Protein AF-A0A975L996-F1 (afdb_monomer_lite)

Structure (mmCIF, N/CA/C/O backbone):
data_AF-A0A975L996-F1
#
_entry.id   AF-A0A975L996-F1
#
loop_
_atom_site.group_PDB
_atom_site.id
_atom_site.type_symbol
_atom_site.label_atom_id
_atom_site.label_alt_id
_atom_site.label_comp_id
_atom_site.label_asym_id
_atom_site.label_entity_id
_atom_site.label_seq_id
_atom_site.pdbx_PDB_ins_code
_atom_site.Cartn_x
_atom_site.Cartn_y
_atom_site.Cartn_z
_atom_site.occupancy
_atom_site.B_iso_or_equiv
_atom_site.auth_seq_id
_atom_site.auth_comp_id
_atom_site.auth_asym_id
_atom_site.auth_atom_id
_atom_site.pdbx_PDB_model_num
ATOM 1 N N . MET A 1 1 ? 19.459 3.160 1.259 1.00 50.72 1 MET A N 1
ATOM 2 C CA . MET A 1 1 ? 18.442 2.575 2.166 1.00 50.72 1 MET A CA 1
ATOM 3 C C . MET A 1 1 ? 18.232 3.399 3.441 1.00 50.72 1 MET A C 1
ATOM 5 O O . MET A 1 1 ? 17.092 3.591 3.829 1.00 50.72 1 MET A O 1
ATOM 9 N N . VAL A 1 2 ? 19.279 3.959 4.063 1.00 50.69 2 VAL A N 1
ATOM 10 C CA . VAL A 1 2 ? 19.154 4.820 5.265 1.00 50.69 2 VAL A CA 1
ATOM 11 C C . VAL A 1 2 ? 18.346 6.129 5.061 1.00 50.69 2 VAL A C 1
ATOM 13 O O . VAL A 1 2 ? 17.585 6.484 5.960 1.00 50.69 2 VAL A O 1
ATOM 16 N N . PRO A 1 3 ? 18.395 6.826 3.902 1.00 56.38 3 PRO A N 1
ATOM 17 C CA . PRO A 1 3 ? 17.676 8.098 3.741 1.00 56.38 3 PRO A CA 1
ATOM 18 C C . PRO A 1 3 ? 16.146 7.960 3.728 1.00 56.38 3 PRO A C 1
ATOM 20 O O . PRO A 1 3 ? 15.444 8.786 4.301 1.00 56.38 3 PRO A O 1
ATOM 23 N N . SER A 1 4 ? 15.607 6.902 3.113 1.00 54.09 4 SER A N 1
ATOM 24 C CA . SER A 1 4 ? 14.158 6.705 2.959 1.00 54.09 4 SER A CA 1
ATOM 25 C C . SER A 1 4 ? 13.470 6.336 4.274 1.00 54.09 4 SER A C 1
ATOM 27 O O . SER A 1 4 ? 12.375 6.823 4.551 1.00 54.09 4 SER A O 1
ATOM 29 N N . ALA A 1 5 ? 14.131 5.546 5.123 1.00 56.41 5 ALA A N 1
ATOM 30 C CA . ALA A 1 5 ? 13.647 5.253 6.470 1.00 56.41 5 ALA A CA 1
ATOM 31 C C . ALA A 1 5 ? 13.596 6.519 7.344 1.00 56.41 5 ALA A C 1
ATOM 33 O O . ALA A 1 5 ? 12.621 6.736 8.062 1.00 56.41 5 ALA A O 1
ATOM 34 N N . LEU A 1 6 ? 14.602 7.394 7.235 1.00 55.81 6 LEU A N 1
ATOM 35 C CA . LEU A 1 6 ? 14.640 8.667 7.958 1.00 55.81 6 LEU A CA 1
ATOM 36 C C . LEU A 1 6 ? 13.569 9.646 7.471 1.00 55.81 6 LEU A C 1
ATOM 38 O O . LEU A 1 6 ? 12.951 10.305 8.299 1.00 55.81 6 LEU A O 1
ATOM 42 N N . ILE A 1 7 ? 13.285 9.690 6.167 1.00 57.75 7 ILE A N 1
ATOM 43 C CA . ILE A 1 7 ? 12.174 10.479 5.613 1.00 57.75 7 ILE A CA 1
ATOM 44 C C . ILE A 1 7 ? 10.829 9.937 6.113 1.00 57.75 7 ILE A C 1
ATOM 46 O O . ILE A 1 7 ? 9.970 10.723 6.499 1.00 57.75 7 ILE A O 1
ATOM 50 N N . GLY A 1 8 ? 10.658 8.612 6.185 1.00 54.34 8 GLY A N 1
ATOM 51 C CA . GLY A 1 8 ? 9.456 7.988 6.748 1.00 54.34 8 GLY A CA 1
ATOM 52 C C . GLY A 1 8 ? 9.250 8.315 8.231 1.00 54.34 8 GLY A C 1
ATOM 53 O O . GLY A 1 8 ? 8.145 8.663 8.644 1.00 54.34 8 GLY A O 1
ATOM 54 N N . VAL A 1 9 ? 10.321 8.283 9.030 1.00 57.84 9 VAL A N 1
ATOM 55 C CA . VAL A 1 9 ? 10.290 8.656 10.455 1.00 57.84 9 VAL A CA 1
ATOM 56 C C . VAL A 1 9 ? 10.096 10.165 10.642 1.00 57.84 9 VAL A C 1
ATOM 58 O O . VAL A 1 9 ? 9.372 10.583 11.545 1.00 57.84 9 VAL A O 1
ATOM 61 N N . TRP A 1 10 ? 10.696 10.994 9.788 1.00 61.16 10 TRP A N 1
ATOM 62 C CA . TRP A 1 10 ? 10.543 12.448 9.814 1.00 61.16 10 TRP A CA 1
ATOM 63 C C . TRP A 1 10 ? 9.123 12.875 9.428 1.00 61.16 10 TRP A C 1
ATOM 65 O O . TRP A 1 10 ? 8.521 13.654 10.164 1.00 61.16 10 TRP A O 1
ATOM 75 N N . ALA A 1 11 ? 8.552 12.294 8.367 1.00 53.06 11 ALA A N 1
ATOM 76 C CA . ALA A 1 11 ? 7.172 12.517 7.928 1.00 53.06 11 ALA A CA 1
ATOM 77 C C . ALA A 1 11 ? 6.144 12.037 8.969 1.00 53.06 11 ALA A C 1
ATOM 79 O O . ALA A 1 11 ? 5.141 12.709 9.208 1.00 53.06 11 ALA A O 1
ATOM 80 N N . ALA A 1 12 ? 6.421 10.921 9.655 1.00 54.47 12 ALA A N 1
ATOM 81 C CA . ALA A 1 12 ? 5.614 10.464 10.787 1.00 54.47 12 ALA A CA 1
ATOM 82 C C . ALA A 1 12 ? 5.696 11.417 11.996 1.00 54.47 12 ALA A C 1
ATOM 84 O O . ALA A 1 12 ? 4.731 11.550 12.746 1.00 54.47 12 ALA A O 1
ATOM 85 N N . ARG A 1 13 ? 6.829 12.110 12.183 1.00 53.25 13 ARG A N 1
ATOM 86 C CA . ARG A 1 13 ? 7.031 13.079 13.271 1.00 53.25 13 ARG A CA 1
ATOM 87 C C . ARG A 1 13 ? 6.487 14.475 12.981 1.00 53.25 13 ARG A C 1
ATOM 89 O O . ARG A 1 13 ? 6.283 15.225 13.932 1.00 53.25 13 ARG A O 1
ATOM 96 N N . THR A 1 14 ? 6.239 14.851 11.725 1.00 53.03 14 THR A N 1
ATOM 97 C CA . THR A 1 14 ? 5.918 16.253 11.392 1.00 53.03 14 THR A CA 1
ATOM 98 C C . THR A 1 14 ? 4.492 16.680 11.750 1.00 53.03 14 THR A C 1
ATOM 100 O O . THR A 1 14 ? 4.158 17.840 11.540 1.00 53.03 14 THR A O 1
ATOM 103 N N . ARG A 1 15 ? 3.629 15.794 12.279 1.00 55.16 15 ARG A N 1
ATOM 104 C CA . ARG A 1 15 ? 2.235 16.126 12.663 1.00 55.16 15 ARG A CA 1
ATOM 105 C C . ARG A 1 15 ? 1.426 16.833 11.555 1.00 55.16 15 ARG A C 1
ATOM 107 O O . ARG A 1 15 ? 0.375 17.403 11.821 1.00 55.16 15 ARG A O 1
ATOM 114 N N . VAL A 1 16 ? 1.858 16.747 10.292 1.00 51.72 16 VAL A N 1
ATOM 115 C CA . VAL A 1 16 ? 1.141 17.311 9.130 1.00 51.72 16 VAL A CA 1
ATOM 116 C C . VAL A 1 16 ? -0.221 16.618 8.946 1.00 51.72 16 VAL A C 1
ATOM 118 O O . VAL A 1 16 ? -1.158 17.217 8.429 1.00 51.72 16 VAL A O 1
ATOM 121 N N . LEU A 1 17 ? -0.364 15.395 9.471 1.00 50.31 17 LEU A N 1
ATOM 122 C CA . LEU A 1 17 ? -1.618 14.639 9.577 1.00 50.31 17 LEU A CA 1
ATOM 123 C C . LEU A 1 17 ? -2.542 15.076 10.732 1.00 50.31 17 LEU A C 1
ATOM 125 O O . LEU A 1 17 ? -3.701 14.680 10.738 1.00 50.31 17 LEU A O 1
ATOM 129 N N . GLU A 1 18 ? -2.069 15.861 11.705 1.00 52.69 18 GLU A N 1
ATOM 130 C CA . GLU A 1 18 ? -2.869 16.262 12.878 1.00 52.69 18 GLU A CA 1
ATOM 131 C C . GLU A 1 18 ? -3.635 17.579 12.665 1.00 52.69 18 GLU A C 1
ATOM 133 O O . GLU A 1 18 ? -4.491 17.921 13.478 1.00 52.69 18 GLU A O 1
ATOM 138 N N . ARG A 1 19 ? -3.361 18.312 11.572 1.00 51.72 19 ARG A N 1
ATOM 139 C CA . ARG A 1 19 ? -4.106 19.520 11.159 1.00 51.72 19 ARG A CA 1
ATOM 140 C C . ARG A 1 19 ? -4.263 19.585 9.631 1.00 51.72 19 ARG A C 1
ATOM 142 O O . ARG A 1 19 ? -3.561 20.369 8.979 1.00 51.72 19 ARG A O 1
ATOM 149 N N . PRO A 1 20 ? -5.155 18.769 9.041 1.00 53.94 20 PRO A N 1
ATOM 150 C CA . PRO A 1 20 ? -5.401 18.776 7.597 1.00 53.94 20 PRO A CA 1
ATOM 151 C C . PRO A 1 20 ? -5.952 20.118 7.088 1.00 53.94 20 PRO A C 1
ATOM 153 O O . PRO A 1 20 ? -5.711 20.481 5.936 1.00 53.94 20 PRO A O 1
ATOM 156 N N . ASP A 1 21 ? -6.599 20.891 7.960 1.00 55.56 21 ASP A N 1
ATOM 157 C CA . ASP A 1 21 ? -7.272 22.150 7.616 1.00 55.56 21 ASP A CA 1
ATOM 158 C C . ASP A 1 21 ? -6.293 23.263 7.200 1.00 55.56 21 ASP A C 1
ATOM 160 O O . ASP A 1 21 ? -6.653 24.154 6.436 1.00 55.56 21 ASP A O 1
ATOM 164 N N . LEU A 1 22 ? -5.030 23.193 7.648 1.00 59.00 22 LEU A N 1
ATOM 165 C CA . LEU A 1 22 ? -3.996 24.197 7.352 1.00 59.00 22 LEU A CA 1
ATOM 166 C C . LEU A 1 22 ? -3.046 23.792 6.208 1.00 59.00 22 LEU A C 1
ATOM 168 O O . LEU A 1 22 ? -2.370 24.653 5.651 1.00 59.00 22 LEU A O 1
ATOM 172 N N . HIS A 1 23 ? -2.994 22.507 5.824 1.00 69.69 23 HIS A N 1
ATOM 173 C CA . HIS A 1 23 ? -2.019 21.988 4.843 1.00 69.69 23 HIS A CA 1
ATOM 174 C C . HIS A 1 23 ? -2.644 21.285 3.627 1.00 69.69 23 HIS A C 1
ATOM 176 O O . HIS A 1 23 ? -1.910 20.803 2.760 1.00 69.69 23 HIS A O 1
ATOM 182 N N . GLY A 1 24 ? -3.976 21.247 3.513 1.00 77.12 24 GLY A N 1
ATOM 183 C CA . GLY A 1 24 ? -4.690 20.636 2.383 1.00 77.12 24 GLY A CA 1
ATOM 184 C C . GLY A 1 24 ? -4.155 21.026 0.990 1.00 77.12 24 GLY A C 1
ATOM 185 O O . GLY A 1 24 ? -3.886 20.128 0.188 1.00 77.12 24 GLY A O 1
ATOM 186 N N . PRO A 1 25 ? -3.906 22.320 0.695 1.00 83.50 25 PRO A N 1
ATOM 187 C CA . PRO A 1 25 ? -3.366 22.741 -0.600 1.00 83.50 25 PRO A CA 1
ATOM 188 C C . PRO A 1 25 ? -1.960 22.197 -0.891 1.00 83.50 25 PRO A C 1
ATOM 190 O O . PRO A 1 25 ? -1.657 21.864 -2.036 1.00 83.50 25 PRO A O 1
ATOM 193 N N . LEU A 1 26 ? -1.102 22.083 0.130 1.00 84.44 26 LEU A N 1
ATOM 194 C CA . LEU A 1 26 ? 0.242 21.523 -0.019 1.00 84.44 26 LEU A CA 1
ATOM 195 C C . LEU A 1 26 ? 0.166 20.024 -0.317 1.00 84.44 26 LEU A C 1
ATOM 197 O O . LEU A 1 26 ? 0.777 19.577 -1.280 1.00 84.44 26 LEU A O 1
ATOM 201 N N . LEU A 1 27 ? -0.638 19.274 0.446 1.00 85.25 27 LEU A N 1
ATOM 202 C CA . LEU A 1 27 ? -0.845 17.840 0.221 1.00 85.25 27 LEU A CA 1
ATOM 203 C C . LEU A 1 27 ? -1.391 17.574 -1.185 1.00 85.25 27 LEU A C 1
ATOM 205 O O . LEU A 1 27 ? -0.892 16.699 -1.890 1.00 85.25 27 LEU A O 1
ATOM 209 N N . HIS A 1 28 ? -2.369 18.369 -1.626 1.00 91.12 28 HIS A N 1
ATOM 210 C CA . HIS A 1 28 ? -2.923 18.257 -2.971 1.00 91.12 28 HIS A CA 1
ATOM 211 C C . HIS A 1 28 ? -1.865 18.538 -4.048 1.00 91.12 28 HIS A C 1
ATOM 213 O O . HIS A 1 28 ? -1.760 17.785 -5.013 1.00 91.12 28 HIS A O 1
ATOM 219 N N . ARG A 1 29 ? -1.026 19.570 -3.876 1.00 91.56 29 ARG A N 1
ATOM 220 C CA . ARG A 1 29 ? 0.105 19.840 -4.784 1.00 91.56 29 ARG A CA 1
ATOM 221 C C . ARG A 1 29 ? 1.107 18.686 -4.808 1.00 91.56 29 ARG A C 1
ATOM 223 O O . ARG A 1 29 ? 1.538 18.299 -5.889 1.00 91.56 29 ARG A O 1
ATOM 230 N N . THR A 1 30 ? 1.448 18.110 -3.655 1.00 89.75 30 THR A N 1
ATOM 231 C CA . THR A 1 30 ? 2.349 16.950 -3.578 1.00 89.75 30 THR A CA 1
ATOM 232 C C . THR A 1 30 ? 1.788 15.758 -4.349 1.00 89.75 30 THR A C 1
ATOM 234 O O . THR A 1 30 ? 2.535 15.114 -5.076 1.00 89.75 30 THR A O 1
ATOM 237 N N . VAL A 1 31 ? 0.481 15.496 -4.255 1.00 92.06 31 VAL A N 1
ATOM 238 C CA . VAL A 1 31 ? -0.193 14.441 -5.030 1.00 92.06 31 VAL A CA 1
ATOM 239 C C . VAL A 1 31 ? -0.149 14.737 -6.529 1.00 92.06 31 VAL A C 1
ATOM 241 O O . VAL A 1 31 ? 0.321 13.907 -7.306 1.00 92.06 31 VAL A O 1
ATOM 244 N N . VAL A 1 32 ? -0.606 15.928 -6.931 1.00 96.12 32 VAL A N 1
ATOM 245 C CA . VAL A 1 32 ? -0.742 16.314 -8.344 1.00 96.12 32 VAL A CA 1
ATOM 246 C C . VAL A 1 32 ? 0.606 16.409 -9.053 1.00 96.12 32 VAL A C 1
ATOM 248 O O . VAL A 1 32 ? 0.666 16.141 -10.243 1.00 96.12 32 VAL A O 1
ATOM 251 N N . ILE A 1 33 ? 1.687 16.761 -8.354 1.00 94.69 33 ILE A N 1
ATOM 252 C CA . ILE A 1 33 ? 3.028 16.855 -8.950 1.00 94.69 33 ILE A CA 1
ATOM 253 C C . ILE A 1 33 ? 3.788 15.534 -8.802 1.00 94.69 33 ILE A C 1
ATOM 255 O O . ILE A 1 33 ? 4.398 15.054 -9.756 1.00 94.69 33 ILE A O 1
ATOM 259 N N . GLY A 1 34 ? 3.763 14.926 -7.615 1.00 93.00 34 GLY A N 1
ATOM 260 C CA . GLY A 1 34 ? 4.618 13.784 -7.306 1.00 93.00 34 GLY A CA 1
ATOM 261 C C . GLY A 1 34 ? 4.237 12.509 -8.059 1.00 93.00 34 GLY A C 1
ATOM 262 O O . GLY A 1 34 ? 5.139 11.789 -8.483 1.00 93.00 34 GLY A O 1
ATOM 263 N N . PHE A 1 35 ? 2.945 12.252 -8.309 1.00 95.75 35 PHE A N 1
ATOM 264 C CA . PHE A 1 35 ? 2.541 11.102 -9.128 1.00 95.75 35 PHE A CA 1
ATOM 265 C C . PHE A 1 35 ? 2.993 11.230 -10.591 1.00 95.75 35 PHE A C 1
ATOM 267 O O . PHE A 1 35 ? 3.659 10.307 -11.059 1.00 95.75 35 PHE A O 1
ATOM 274 N N . PRO A 1 36 ? 2.730 12.339 -11.316 1.00 96.38 36 PRO A N 1
ATOM 275 C CA . PRO A 1 36 ? 3.258 12.512 -12.668 1.00 96.38 36 PRO A CA 1
ATOM 276 C C . PRO A 1 36 ? 4.780 12.427 -12.740 1.00 96.38 36 PRO A C 1
ATOM 278 O O . PRO A 1 36 ? 5.301 11.748 -13.617 1.00 96.38 36 PRO A O 1
ATOM 281 N N . VAL A 1 37 ? 5.501 13.047 -11.799 1.00 95.12 37 VAL A N 1
ATOM 282 C CA . VAL A 1 37 ? 6.970 12.970 -11.754 1.00 95.12 37 VAL A CA 1
ATOM 283 C C . VAL A 1 37 ? 7.443 11.522 -11.601 1.00 95.12 37 VAL A C 1
ATOM 285 O O . VAL A 1 37 ? 8.339 11.100 -12.329 1.00 95.12 37 VAL A O 1
ATOM 288 N N . ALA A 1 38 ? 6.825 10.745 -10.707 1.00 94.06 38 ALA A N 1
ATOM 289 C CA . ALA A 1 38 ? 7.142 9.329 -10.529 1.00 94.06 38 ALA A CA 1
ATOM 290 C C . ALA A 1 38 ? 6.829 8.495 -11.780 1.00 94.06 38 ALA A C 1
ATOM 292 O O . ALA A 1 38 ? 7.644 7.674 -12.194 1.00 94.06 38 ALA A O 1
ATOM 293 N N . VAL A 1 39 ? 5.674 8.727 -12.412 1.00 94.31 39 VAL A N 1
ATOM 294 C CA . VAL A 1 39 ? 5.263 8.012 -13.631 1.00 94.31 39 VAL A CA 1
ATOM 295 C C . VAL A 1 39 ? 6.211 8.310 -14.791 1.00 94.31 39 VAL A C 1
ATOM 297 O O . VAL A 1 39 ? 6.632 7.382 -15.482 1.00 94.31 39 VAL A O 1
ATOM 300 N N . LEU A 1 40 ? 6.575 9.580 -14.987 1.00 93.75 40 LEU A N 1
ATOM 301 C CA . LEU A 1 40 ? 7.497 10.009 -16.039 1.00 93.75 40 LEU A CA 1
ATOM 302 C C . LEU A 1 40 ? 8.914 9.481 -15.795 1.00 93.75 40 LEU A C 1
ATOM 304 O O . LEU A 1 40 ? 9.537 8.948 -16.710 1.00 93.75 40 LEU A O 1
ATOM 308 N N . GLY A 1 41 ? 9.409 9.559 -14.559 1.00 91.44 41 GLY A N 1
ATOM 309 C CA . GLY A 1 41 ? 10.734 9.047 -14.210 1.00 91.44 41 GLY A CA 1
ATOM 310 C C . GLY A 1 41 ? 10.853 7.522 -14.256 1.00 91.44 41 GLY A C 1
ATOM 311 O O . GLY A 1 41 ? 11.957 7.007 -14.417 1.00 91.44 41 GLY A O 1
ATOM 312 N N . ALA A 1 42 ? 9.733 6.797 -14.179 1.00 91.00 42 ALA A N 1
ATOM 313 C CA . ALA A 1 42 ? 9.691 5.349 -14.358 1.00 91.00 42 ALA A CA 1
ATOM 314 C C . ALA A 1 42 ? 9.655 4.892 -15.822 1.00 91.00 42 ALA A C 1
ATOM 316 O O . ALA A 1 42 ? 9.946 3.722 -16.078 1.00 91.00 42 ALA A O 1
ATOM 317 N N . GLN A 1 43 ? 9.353 5.777 -16.783 1.00 93.19 43 GLN A N 1
ATOM 318 C CA . GLN A 1 43 ? 9.215 5.393 -18.196 1.00 93.19 43 GLN A CA 1
ATOM 319 C C . GLN A 1 43 ? 10.448 4.673 -18.761 1.00 93.19 43 GLN A C 1
ATOM 321 O O . GLN A 1 43 ? 10.267 3.614 -19.358 1.00 93.19 43 GLN A O 1
ATOM 326 N N . PRO A 1 44 ? 11.696 5.140 -18.550 1.00 91.06 44 PRO A N 1
ATOM 327 C CA . PRO A 1 44 ? 12.862 4.467 -19.123 1.00 91.06 44 PRO A CA 1
ATOM 328 C C . PRO A 1 44 ? 13.029 3.025 -18.628 1.00 91.06 44 PRO A C 1
ATOM 330 O O . PRO A 1 44 ? 13.423 2.146 -19.389 1.00 91.06 44 PRO A O 1
ATOM 333 N N . VAL A 1 45 ? 12.727 2.762 -17.354 1.00 89.25 45 VAL A N 1
ATOM 334 C CA . VAL A 1 45 ? 12.801 1.413 -16.768 1.00 89.25 45 VAL A CA 1
ATOM 335 C C . VAL A 1 45 ? 11.619 0.558 -17.224 1.00 89.25 45 VAL A C 1
ATOM 337 O O . VAL A 1 45 ? 11.804 -0.610 -17.556 1.00 89.25 45 VAL A O 1
ATOM 340 N N . ALA A 1 46 ? 10.420 1.138 -17.312 1.00 87.94 46 ALA A N 1
ATOM 341 C CA . ALA A 1 46 ? 9.239 0.447 -17.816 1.00 87.94 46 ALA A CA 1
ATOM 342 C C . ALA A 1 46 ? 9.423 -0.005 -19.274 1.00 87.94 46 ALA A C 1
ATOM 344 O O . ALA A 1 46 ? 9.135 -1.156 -19.588 1.00 87.94 46 ALA A O 1
ATOM 345 N N . LEU A 1 47 ? 9.966 0.862 -20.138 1.00 90.50 47 LEU A N 1
ATOM 346 C CA . LEU A 1 47 ? 10.251 0.549 -21.542 1.00 90.50 47 LEU A CA 1
ATOM 347 C C . LEU A 1 47 ? 11.311 -0.551 -21.699 1.00 90.50 47 LEU A C 1
ATOM 349 O O . LEU A 1 47 ? 11.170 -1.397 -22.581 1.00 90.50 47 LEU A O 1
ATOM 353 N N . GLN A 1 48 ? 12.325 -0.585 -20.826 1.00 88.69 48 GLN A N 1
ATOM 354 C CA . GLN A 1 48 ? 13.292 -1.693 -20.769 1.00 88.69 48 GLN A CA 1
ATOM 355 C C . GLN A 1 48 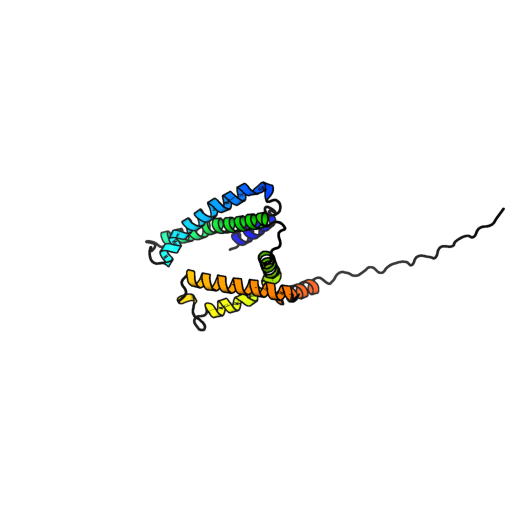? 12.623 -3.009 -20.378 1.00 88.69 48 GLN A C 1
ATOM 357 O O . GLN A 1 48 ? 12.882 -4.035 -21.000 1.00 88.69 48 GLN A O 1
ATOM 362 N N . ALA A 1 49 ? 11.736 -2.985 -19.381 1.00 84.12 49 ALA A N 1
ATOM 363 C CA . ALA A 1 49 ? 11.072 -4.186 -18.880 1.00 84.12 49 ALA A CA 1
ATOM 364 C C . ALA A 1 49 ? 10.161 -4.858 -19.922 1.00 84.12 49 ALA A C 1
ATOM 366 O O . ALA A 1 49 ? 10.000 -6.074 -19.890 1.00 84.12 49 ALA A O 1
ATOM 367 N N . VAL A 1 50 ? 9.584 -4.085 -20.850 1.00 87.50 50 VAL A N 1
ATOM 368 C CA . VAL A 1 50 ? 8.776 -4.613 -21.967 1.00 87.50 50 VAL A CA 1
ATOM 369 C C . VAL A 1 50 ? 9.579 -4.821 -23.258 1.00 87.50 50 VAL A C 1
ATOM 371 O O . VAL A 1 50 ? 9.003 -5.172 -24.283 1.00 87.50 50 VAL A O 1
ATOM 374 N N . GLY A 1 51 ? 10.897 -4.595 -23.231 1.00 86.88 51 GLY A N 1
ATOM 375 C CA . GLY A 1 51 ? 11.783 -4.790 -24.383 1.00 86.88 51 GLY A CA 1
ATOM 376 C C . GLY A 1 51 ? 11.635 -3.755 -25.506 1.00 86.88 51 GLY A C 1
ATOM 377 O O . GLY A 1 51 ? 12.181 -3.957 -26.585 1.00 86.88 51 GLY A O 1
ATOM 378 N N . LEU A 1 52 ? 10.920 -2.647 -25.275 1.00 91.19 52 LEU A N 1
ATOM 379 C CA . LEU A 1 52 ? 10.701 -1.593 -26.279 1.00 91.19 52 LEU A CA 1
ATOM 380 C C . LEU A 1 52 ? 11.882 -0.626 -26.408 1.00 91.19 52 LEU A C 1
ATOM 382 O O . LEU A 1 52 ? 11.987 0.094 -27.398 1.00 91.19 52 LEU A O 1
ATOM 386 N N . TRP A 1 53 ? 12.759 -0.579 -25.407 1.00 92.19 53 TRP A N 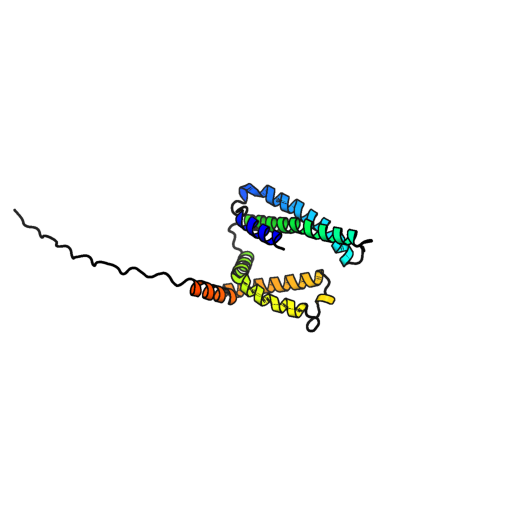1
ATOM 387 C CA . TRP A 1 53 ? 13.960 0.244 -25.443 1.00 92.19 53 TRP A CA 1
ATOM 388 C C . TRP A 1 53 ? 15.100 -0.432 -24.689 1.00 92.19 53 TRP A C 1
ATOM 390 O O . TRP A 1 53 ? 14.908 -0.940 -23.587 1.00 92.19 53 TRP A O 1
ATOM 400 N N . THR A 1 54 ? 16.301 -0.395 -25.260 1.00 88.88 54 THR A N 1
ATOM 401 C CA . THR A 1 54 ? 17.524 -0.900 -24.630 1.00 88.88 54 THR A CA 1
ATOM 402 C C . THR A 1 54 ? 18.559 0.220 -24.544 1.00 88.88 54 THR A C 1
ATOM 404 O O . THR A 1 54 ? 18.781 0.912 -25.543 1.00 88.88 54 THR A O 1
ATOM 407 N N . PRO A 1 55 ? 19.217 0.415 -23.389 1.00 88.56 55 PRO A N 1
ATOM 408 C CA . PRO A 1 55 ? 20.213 1.464 -23.236 1.00 88.56 55 PRO A CA 1
ATOM 409 C C . PRO A 1 55 ? 21.414 1.206 -24.154 1.00 88.56 55 PRO A C 1
ATOM 411 O O . PRO A 1 55 ? 21.972 0.114 -24.177 1.00 88.56 55 PRO A O 1
ATOM 414 N N . SER A 1 56 ? 21.833 2.234 -24.892 1.00 88.69 56 SER A N 1
ATOM 415 C CA . SER A 1 56 ? 22.972 2.161 -25.819 1.00 88.69 56 SER A CA 1
ATOM 416 C C . SER A 1 56 ? 24.323 2.034 -25.112 1.00 88.69 56 SER A C 1
ATOM 418 O O . SER A 1 56 ? 25.289 1.555 -25.697 1.00 88.69 56 SER A O 1
ATOM 420 N N . THR A 1 57 ? 24.402 2.475 -23.854 1.00 92.81 57 THR A N 1
ATOM 421 C CA . THR A 1 57 ? 25.597 2.384 -23.010 1.00 92.81 57 THR A CA 1
ATOM 422 C C . THR A 1 57 ? 25.211 2.102 -21.561 1.00 92.81 57 THR A C 1
ATOM 424 O O . THR A 1 57 ? 24.106 2.433 -21.118 1.00 92.81 57 THR A O 1
ATOM 427 N N . THR A 1 58 ? 26.157 1.578 -20.780 1.00 89.81 58 THR A N 1
ATOM 428 C CA . THR A 1 58 ? 25.992 1.380 -19.331 1.00 89.81 58 THR A CA 1
ATOM 429 C C . THR A 1 58 ? 25.629 2.680 -18.605 1.00 89.81 58 THR A C 1
ATOM 431 O O . THR A 1 58 ? 24.811 2.661 -17.689 1.00 89.81 58 THR A O 1
ATOM 434 N N . GLY A 1 59 ? 26.177 3.824 -19.035 1.00 91.38 59 GLY A N 1
ATOM 435 C CA . GLY A 1 59 ? 25.880 5.132 -18.438 1.00 91.38 59 GLY A CA 1
ATOM 436 C C . GLY A 1 59 ? 24.422 5.559 -18.625 1.00 91.38 59 GLY A C 1
ATOM 437 O O . GLY A 1 59 ? 23.790 6.037 -17.686 1.00 91.38 59 GLY A O 1
ATOM 438 N N . VAL A 1 60 ? 23.854 5.314 -19.808 1.00 89.69 60 VAL A N 1
ATOM 439 C CA . VAL A 1 60 ? 22.441 5.598 -20.107 1.00 89.69 60 VAL A CA 1
ATOM 440 C C . VAL A 1 60 ? 21.510 4.700 -19.282 1.00 89.69 60 VAL A C 1
ATOM 442 O O . VAL A 1 60 ? 20.512 5.178 -18.742 1.00 89.69 60 VAL A O 1
ATOM 445 N N . GLY A 1 61 ? 21.868 3.423 -19.107 1.00 90.06 61 GLY A N 1
ATOM 446 C CA . GLY A 1 61 ? 21.147 2.512 -18.211 1.00 90.06 61 GLY A CA 1
ATOM 447 C C . GLY A 1 61 ? 21.207 2.951 -16.743 1.00 90.06 61 GLY A C 1
ATOM 448 O O . GLY A 1 61 ? 20.187 2.971 -16.055 1.00 90.06 61 GLY A O 1
ATOM 449 N N . ALA A 1 62 ? 22.381 3.379 -16.269 1.00 91.31 62 ALA A N 1
ATOM 450 C CA . ALA A 1 62 ? 22.553 3.886 -14.909 1.00 91.31 62 ALA A CA 1
ATOM 451 C C . ALA A 1 62 ? 21.726 5.157 -14.659 1.00 91.31 62 ALA A C 1
ATOM 453 O O . ALA A 1 62 ? 21.062 5.260 -13.628 1.00 91.31 62 ALA A O 1
ATOM 454 N N . LEU A 1 63 ? 21.704 6.095 -15.613 1.00 91.38 63 LEU A N 1
ATOM 455 C CA . LEU A 1 63 ? 20.867 7.294 -15.531 1.00 91.38 63 LEU A CA 1
ATOM 456 C C . LEU A 1 63 ? 19.380 6.941 -15.456 1.00 91.38 63 LEU A C 1
ATOM 458 O O . LEU A 1 63 ? 18.686 7.475 -14.597 1.00 91.38 63 LEU A O 1
ATOM 462 N N . ALA A 1 64 ? 18.905 5.996 -16.272 1.00 91.06 64 ALA A N 1
ATOM 463 C CA . ALA A 1 64 ? 17.523 5.518 -16.209 1.00 91.06 64 ALA A CA 1
ATOM 464 C C . ALA A 1 64 ? 17.155 4.975 -14.813 1.00 91.06 64 ALA A C 1
ATOM 466 O O . ALA A 1 64 ? 16.108 5.324 -14.266 1.00 91.06 64 ALA A O 1
ATOM 467 N N . LEU A 1 65 ? 18.034 4.170 -14.206 1.00 90.00 65 LEU A N 1
ATOM 468 C CA . LEU A 1 65 ? 17.851 3.641 -12.849 1.00 90.00 65 LEU A CA 1
ATOM 469 C C . LEU A 1 65 ? 17.871 4.736 -11.775 1.00 90.00 65 LEU A C 1
ATOM 471 O O . LEU A 1 65 ? 17.035 4.723 -10.871 1.00 90.00 65 LEU A O 1
ATOM 475 N N . VAL A 1 66 ? 18.798 5.691 -11.867 1.00 91.31 66 VAL A N 1
ATOM 476 C CA . VAL A 1 66 ? 18.888 6.814 -10.922 1.00 91.31 66 VAL A CA 1
ATOM 477 C C . VAL A 1 66 ? 17.657 7.710 -11.029 1.00 91.31 66 VAL A C 1
ATOM 479 O O . VAL A 1 66 ? 17.084 8.070 -10.002 1.00 91.31 66 VAL A O 1
ATOM 482 N N . SER A 1 67 ? 17.200 8.025 -12.243 1.00 91.19 67 SER A N 1
ATOM 483 C CA . SER A 1 67 ? 15.967 8.782 -12.474 1.00 91.19 67 SER A CA 1
ATOM 484 C C . SER A 1 67 ? 14.752 8.066 -11.888 1.00 91.19 67 SER A C 1
ATOM 486 O O . SER A 1 67 ? 13.963 8.697 -11.181 1.00 91.19 67 SER A O 1
ATOM 488 N N . PHE A 1 68 ? 14.626 6.753 -12.096 1.00 91.38 68 PHE A N 1
ATOM 489 C CA . PHE A 1 68 ? 13.558 5.955 -11.494 1.00 91.38 68 PHE A CA 1
ATOM 490 C C . PHE A 1 68 ? 13.606 5.988 -9.961 1.00 91.38 68 PHE A C 1
ATOM 492 O O . PHE A 1 68 ? 12.600 6.271 -9.313 1.00 91.38 68 PHE A O 1
ATOM 499 N N . ALA A 1 69 ? 14.781 5.776 -9.363 1.00 89.56 69 ALA A N 1
ATOM 500 C CA . ALA A 1 69 ? 14.939 5.794 -7.911 1.00 89.56 69 ALA A CA 1
ATOM 501 C C . ALA A 1 69 ? 14.645 7.179 -7.306 1.00 89.56 69 ALA A C 1
ATOM 503 O O . ALA A 1 69 ? 13.956 7.279 -6.290 1.00 89.56 69 ALA A O 1
ATOM 504 N N . ALA A 1 70 ? 15.135 8.251 -7.936 1.00 89.31 70 ALA A N 1
ATOM 505 C CA . ALA A 1 70 ? 14.946 9.622 -7.471 1.00 89.31 70 ALA A CA 1
ATOM 506 C C . ALA A 1 70 ? 13.477 10.058 -7.560 1.00 89.31 70 ALA A C 1
ATOM 508 O O . ALA A 1 70 ? 12.913 10.568 -6.592 1.00 89.31 70 ALA A O 1
ATOM 509 N N . THR A 1 71 ? 12.829 9.811 -8.699 1.00 91.50 71 THR A N 1
ATOM 510 C CA . THR A 1 71 ? 11.406 10.137 -8.891 1.00 91.50 71 THR A CA 1
ATOM 511 C C . THR A 1 71 ? 10.482 9.233 -8.073 1.00 91.50 71 THR A C 1
ATOM 513 O O . THR A 1 71 ? 9.413 9.672 -7.648 1.00 91.50 71 THR A O 1
ATOM 516 N N . GLY A 1 72 ? 10.928 8.022 -7.728 1.00 88.69 72 GLY A N 1
ATOM 517 C CA . GLY A 1 72 ? 10.251 7.142 -6.777 1.00 88.69 72 GLY A CA 1
ATOM 518 C C . GLY A 1 72 ? 10.066 7.769 -5.391 1.00 88.69 72 GLY A C 1
ATOM 519 O O . GLY A 1 72 ? 9.042 7.536 -4.749 1.00 88.69 72 GLY A O 1
ATOM 520 N N . ILE A 1 73 ? 10.987 8.635 -4.945 1.00 88.81 73 ILE A N 1
ATOM 521 C CA . ILE A 1 73 ? 10.834 9.389 -3.687 1.00 88.81 73 ILE A CA 1
ATOM 522 C C . ILE A 1 73 ? 9.635 10.340 -3.781 1.00 88.81 73 ILE A C 1
ATOM 524 O O . ILE A 1 73 ? 8.814 10.387 -2.864 1.00 88.81 73 ILE A O 1
ATOM 528 N N . ALA A 1 74 ? 9.492 11.055 -4.902 1.00 88.44 74 ALA A N 1
ATOM 529 C CA . ALA A 1 74 ? 8.346 11.930 -5.142 1.00 88.44 74 ALA A CA 1
ATOM 530 C C . ALA A 1 74 ? 7.028 11.137 -5.176 1.00 88.44 74 ALA A C 1
ATOM 532 O O . ALA A 1 74 ? 6.040 11.571 -4.584 1.00 88.44 74 ALA A O 1
ATOM 533 N N . GLY A 1 75 ? 7.033 9.945 -5.781 1.00 89.50 75 GLY A N 1
ATOM 534 C CA . GLY A 1 75 ? 5.891 9.027 -5.769 1.00 89.50 75 GLY A CA 1
ATOM 535 C C . GLY A 1 75 ? 5.518 8.553 -4.362 1.00 89.50 75 GLY A C 1
ATOM 536 O O . GLY A 1 75 ? 4.343 8.559 -4.000 1.00 89.50 75 GLY A O 1
ATOM 537 N N . GLY A 1 76 ? 6.507 8.211 -3.532 1.00 86.25 76 GLY A N 1
ATOM 538 C CA . GLY A 1 76 ? 6.288 7.833 -2.134 1.00 86.25 76 GLY A CA 1
ATOM 539 C C . GLY A 1 76 ? 5.688 8.968 -1.296 1.00 86.25 76 GLY A C 1
ATOM 540 O O . GLY A 1 76 ? 4.746 8.746 -0.534 1.00 86.25 76 GLY A O 1
ATOM 541 N N . LEU A 1 77 ? 6.179 10.199 -1.477 1.00 86.50 77 LEU A N 1
ATOM 542 C CA . LEU A 1 77 ? 5.627 11.388 -0.820 1.00 86.50 77 LEU A CA 1
ATOM 543 C C . LEU A 1 77 ? 4.204 11.704 -1.301 1.00 86.50 77 LEU A C 1
ATOM 545 O O . LEU A 1 77 ? 3.338 11.998 -0.478 1.00 86.50 77 LEU A O 1
ATOM 549 N N . ALA A 1 78 ? 3.939 11.598 -2.608 1.00 89.12 78 ALA A N 1
ATOM 550 C CA . ALA A 1 78 ? 2.600 11.749 -3.176 1.00 89.12 78 ALA A CA 1
ATOM 551 C C . ALA A 1 78 ? 1.628 10.711 -2.612 1.00 89.12 78 ALA A C 1
ATOM 553 O O . ALA A 1 78 ? 0.515 11.059 -2.222 1.00 89.12 78 ALA A O 1
ATOM 554 N N . PHE A 1 79 ? 2.058 9.456 -2.491 1.00 88.12 79 PHE A N 1
ATOM 555 C CA . PHE A 1 79 ? 1.247 8.402 -1.898 1.00 88.12 79 PHE A CA 1
ATOM 556 C C . PHE A 1 79 ? 0.919 8.691 -0.427 1.00 88.12 79 PHE A C 1
ATOM 558 O O . PHE A 1 79 ? -0.245 8.630 -0.034 1.00 88.12 79 PHE A O 1
ATOM 565 N N . ALA A 1 80 ? 1.909 9.087 0.380 1.00 85.38 80 ALA A N 1
ATOM 566 C CA . ALA A 1 80 ? 1.679 9.470 1.774 1.00 85.38 80 ALA A CA 1
ATOM 567 C C . ALA A 1 80 ? 0.714 10.665 1.896 1.00 85.38 80 ALA A C 1
ATOM 569 O O . ALA A 1 80 ? -0.205 10.638 2.717 1.00 85.38 80 ALA A O 1
ATOM 570 N N . ALA A 1 81 ? 0.875 11.683 1.045 1.00 85.88 81 ALA A N 1
ATOM 571 C CA . ALA A 1 81 ? -0.017 12.838 0.997 1.00 85.88 81 ALA A CA 1
ATOM 572 C C . ALA A 1 81 ? -1.448 12.455 0.583 1.00 85.88 81 ALA A C 1
ATOM 574 O O . ALA A 1 81 ? -2.410 12.942 1.177 1.00 85.88 81 ALA A O 1
ATOM 575 N N . ALA A 1 82 ? -1.602 11.539 -0.377 1.00 88.06 82 ALA A N 1
ATOM 576 C CA . ALA A 1 82 ? -2.902 11.014 -0.785 1.00 88.06 82 ALA A CA 1
ATOM 577 C C . ALA A 1 82 ? -3.595 10.273 0.367 1.00 88.06 82 ALA A C 1
ATOM 579 O O . ALA A 1 82 ? -4.765 10.534 0.644 1.00 88.06 82 ALA A O 1
ATOM 580 N N . ILE A 1 83 ? -2.873 9.407 1.088 1.00 85.50 83 ILE A N 1
ATOM 581 C CA . ILE A 1 83 ? -3.406 8.720 2.273 1.00 85.50 83 ILE A CA 1
ATOM 582 C C . ILE A 1 83 ? -3.828 9.728 3.347 1.00 85.50 83 ILE A C 1
ATOM 584 O O . ILE A 1 83 ? -4.903 9.576 3.926 1.00 85.50 83 ILE A O 1
ATOM 588 N N . ALA A 1 84 ? -3.039 10.780 3.583 1.00 83.25 84 ALA A N 1
ATOM 589 C CA . ALA A 1 84 ? -3.384 11.833 4.535 1.00 83.25 84 ALA A CA 1
ATOM 590 C C . ALA A 1 84 ? -4.667 12.585 4.143 1.00 83.25 84 ALA A C 1
ATOM 592 O O . ALA A 1 84 ? -5.539 12.786 4.988 1.00 83.25 84 ALA A O 1
ATOM 593 N N . LEU A 1 85 ? -4.822 12.944 2.864 1.00 85.50 85 LEU A N 1
ATOM 594 C CA . LEU A 1 85 ? -6.039 13.579 2.346 1.00 85.50 85 LEU A CA 1
ATOM 595 C C . LEU A 1 85 ? -7.261 12.665 2.473 1.00 85.50 85 LEU A C 1
ATOM 597 O O . LEU A 1 85 ? -8.325 13.113 2.898 1.00 85.50 85 LEU A O 1
ATOM 601 N N . VAL A 1 86 ? -7.114 11.379 2.141 1.00 86.50 86 VAL A N 1
ATOM 602 C CA . VAL A 1 86 ? -8.188 10.387 2.281 1.00 86.50 86 VAL A CA 1
ATOM 603 C C . VAL A 1 86 ? -8.580 10.224 3.749 1.00 86.50 86 VAL A C 1
ATOM 605 O O . VAL A 1 86 ? -9.768 10.259 4.066 1.00 86.50 86 VAL A O 1
ATOM 608 N N . ALA A 1 87 ? -7.609 10.111 4.658 1.00 83.06 87 ALA A N 1
ATOM 609 C CA . ALA A 1 87 ? -7.862 10.015 6.093 1.00 83.06 87 ALA A CA 1
ATOM 610 C C . ALA A 1 87 ? -8.592 11.259 6.629 1.00 83.06 87 ALA A C 1
ATOM 612 O O . ALA A 1 87 ? -9.599 11.122 7.322 1.00 83.06 87 ALA A O 1
ATOM 613 N N . ALA A 1 88 ? -8.152 12.461 6.240 1.00 82.31 88 ALA A N 1
ATOM 614 C CA . ALA A 1 88 ? -8.809 13.716 6.601 1.00 82.31 88 ALA A CA 1
ATOM 615 C C . ALA A 1 88 ? -10.250 13.794 6.072 1.00 82.31 88 ALA A C 1
ATOM 617 O O . ALA A 1 88 ? -11.154 14.239 6.775 1.00 82.31 88 ALA A O 1
ATOM 618 N N . ARG A 1 89 ? -10.490 13.312 4.845 1.00 84.81 89 ARG A N 1
ATOM 619 C CA . ARG A 1 89 ? -11.823 13.305 4.227 1.00 84.81 89 ARG A CA 1
ATOM 620 C C . ARG A 1 89 ? -12.782 12.314 4.890 1.00 84.81 89 ARG A C 1
ATOM 622 O O . ARG A 1 89 ? -13.986 12.576 4.923 1.00 84.81 89 ARG A O 1
ATOM 629 N N . ILE A 1 90 ? -12.262 11.183 5.370 1.00 83.81 90 ILE A N 1
ATOM 630 C CA . ILE A 1 90 ? -13.015 10.180 6.133 1.00 83.81 90 ILE A CA 1
ATOM 631 C C . ILE A 1 90 ? -13.371 10.729 7.523 1.00 83.81 90 ILE A C 1
ATOM 633 O O . ILE A 1 90 ? -14.499 10.524 7.978 1.00 83.81 90 ILE A O 1
ATOM 637 N N . GLY A 1 91 ? -12.448 11.452 8.169 1.00 80.31 91 GLY A N 1
ATOM 638 C CA . GLY A 1 91 ? -12.642 12.019 9.505 1.00 80.31 91 GLY A CA 1
ATOM 639 C C . GLY A 1 91 ? -13.020 10.944 10.528 1.00 80.31 91 GLY A C 1
ATOM 640 O O . GLY A 1 91 ? -12.450 9.852 10.541 1.00 80.31 91 GLY A O 1
ATOM 641 N N . ASP A 1 92 ? -14.042 11.217 11.340 1.00 78.50 92 ASP A N 1
ATOM 642 C CA . ASP A 1 92 ? -14.539 10.281 12.361 1.00 78.50 92 ASP A CA 1
ATOM 643 C C . ASP A 1 92 ? -15.494 9.201 11.826 1.00 78.50 92 ASP A C 1
ATOM 645 O O . ASP A 1 92 ? -16.003 8.368 12.584 1.00 78.50 92 ASP A O 1
ATOM 649 N N . ARG A 1 93 ? -15.760 9.169 10.514 1.00 78.12 93 ARG A N 1
ATOM 650 C CA . ARG A 1 93 ? -16.716 8.221 9.926 1.00 78.12 93 ARG A CA 1
ATOM 651 C C . ARG A 1 93 ? -16.132 6.808 9.949 1.00 78.12 93 ARG A C 1
ATOM 653 O O . ARG A 1 93 ? -15.265 6.457 9.152 1.00 78.12 93 ARG A O 1
ATOM 660 N N . ARG A 1 94 ? -16.649 5.958 10.840 1.00 79.19 94 ARG A N 1
ATOM 661 C CA . ARG A 1 94 ? -16.260 4.542 10.943 1.00 79.19 94 ARG A CA 1
ATOM 662 C C . ARG A 1 94 ? -17.238 3.643 10.188 1.00 79.19 94 ARG A C 1
ATOM 664 O O . ARG A 1 94 ? -18.196 3.134 10.757 1.00 79.19 94 ARG A O 1
ATOM 671 N N . GLY A 1 95 ? -16.974 3.434 8.902 1.00 86.62 95 GLY A N 1
ATOM 672 C CA . GLY A 1 95 ? -17.645 2.419 8.088 1.00 86.62 95 GLY A CA 1
ATOM 673 C C . GLY A 1 95 ? -17.072 1.005 8.287 1.00 86.62 95 GLY A C 1
ATOM 674 O O . GLY A 1 95 ? -16.025 0.832 8.924 1.00 86.62 95 GLY A O 1
ATOM 675 N N . PRO A 1 96 ? -17.713 -0.032 7.719 1.00 88.00 96 PRO A N 1
ATOM 676 C CA . PRO A 1 96 ? -17.223 -1.411 7.800 1.00 88.00 96 PRO A CA 1
ATOM 677 C C . PRO A 1 96 ? -15.825 -1.560 7.182 1.00 88.00 96 PRO A C 1
ATOM 679 O O . PRO A 1 96 ? -14.956 -2.184 7.784 1.00 88.00 96 PRO A O 1
ATOM 682 N N . VAL A 1 97 ? -15.571 -0.902 6.044 1.00 88.19 97 VAL A N 1
ATOM 683 C CA . VAL A 1 97 ? -14.272 -0.936 5.349 1.00 88.19 97 VAL A CA 1
ATOM 684 C C . VAL A 1 97 ? -13.175 -0.279 6.184 1.00 88.19 97 VAL A C 1
ATOM 686 O O . VAL A 1 97 ? -12.147 -0.895 6.449 1.00 88.19 97 VAL A O 1
ATOM 689 N N . THR A 1 98 ? -13.396 0.943 6.676 1.00 87.88 98 THR A N 1
ATOM 690 C CA . THR A 1 98 ? -12.418 1.640 7.529 1.00 87.88 98 THR A CA 1
ATOM 691 C C . THR A 1 98 ? -12.149 0.862 8.815 1.00 87.88 98 THR A C 1
ATOM 693 O O . THR A 1 98 ? -11.019 0.811 9.289 1.00 87.88 98 THR A O 1
ATOM 696 N N . THR A 1 99 ? -13.169 0.197 9.364 1.00 89.94 99 THR A N 1
ATOM 697 C CA . THR A 1 99 ? -13.027 -0.637 10.562 1.00 89.94 99 THR A CA 1
ATOM 698 C C . THR A 1 99 ? -12.177 -1.880 10.289 1.00 89.94 99 THR A C 1
ATOM 700 O O . THR A 1 99 ? -11.308 -2.201 11.101 1.00 89.94 99 THR A O 1
ATOM 703 N N . ALA A 1 100 ? -12.378 -2.549 9.151 1.00 89.62 100 ALA A N 1
ATOM 704 C CA . ALA A 1 100 ? -11.559 -3.682 8.723 1.00 89.62 100 ALA A CA 1
ATOM 705 C C . ALA A 1 100 ? -10.098 -3.264 8.475 1.00 89.62 100 ALA A C 1
ATOM 707 O O . ALA A 1 100 ? -9.175 -3.911 8.968 1.00 89.62 100 ALA A O 1
ATOM 708 N N . LEU A 1 101 ? -9.875 -2.128 7.807 1.00 88.62 101 LEU A N 1
ATOM 709 C CA . LEU A 1 101 ? -8.534 -1.580 7.572 1.00 88.62 101 LEU A CA 1
ATOM 710 C C . LEU A 1 101 ? -7.813 -1.240 8.884 1.00 88.62 101 LEU A C 1
ATOM 712 O O . LEU A 1 101 ? -6.660 -1.622 9.075 1.00 88.62 101 LEU A O 1
ATOM 716 N N . VAL A 1 102 ? -8.501 -0.603 9.837 1.00 88.81 102 VAL A N 1
ATOM 717 C CA . VAL A 1 102 ? -7.954 -0.343 11.181 1.00 88.81 102 VAL A CA 1
ATOM 718 C C . VAL A 1 102 ? -7.663 -1.651 11.922 1.00 88.81 102 VAL A C 1
ATOM 720 O O . VAL A 1 102 ? -6.653 -1.758 12.621 1.00 88.81 102 VAL A O 1
ATOM 723 N N . ALA A 1 103 ? -8.515 -2.668 11.778 1.00 89.50 103 ALA A N 1
ATOM 724 C CA . ALA A 1 103 ? -8.284 -3.983 12.369 1.00 89.50 103 ALA A CA 1
ATOM 725 C C . ALA A 1 103 ? -7.033 -4.666 11.813 1.00 89.50 103 ALA A C 1
ATOM 727 O O . ALA A 1 103 ? -6.304 -5.298 12.585 1.00 89.50 103 ALA A O 1
ATOM 728 N N . CYS A 1 104 ? -6.808 -4.523 10.505 1.00 90.50 104 CYS A N 1
ATOM 729 C CA . CYS A 1 104 ? -5.633 -5.019 9.803 1.00 90.50 104 CYS A CA 1
ATOM 730 C C . CYS A 1 104 ? -4.378 -4.289 10.282 1.00 90.50 104 CYS A C 1
ATOM 732 O O . CYS A 1 104 ? -3.424 -4.933 10.707 1.00 90.50 104 CYS A O 1
ATOM 734 N N . GLY A 1 105 ? -4.410 -2.952 10.339 1.00 86.31 105 GLY A N 1
ATOM 735 C CA . GLY A 1 105 ? -3.292 -2.144 10.837 1.00 86.31 105 GLY A CA 1
ATOM 736 C C . GLY A 1 105 ? -2.908 -2.459 12.287 1.00 86.31 105 GLY A C 1
ATOM 737 O O . GLY A 1 105 ? -1.729 -2.532 12.616 1.00 86.31 105 GLY A O 1
ATOM 738 N N . ARG A 1 106 ? -3.889 -2.742 13.155 1.00 87.62 106 ARG A N 1
ATOM 739 C CA . ARG A 1 106 ? -3.653 -3.175 14.549 1.00 87.62 106 ARG A CA 1
ATOM 740 C C . ARG A 1 106 ? -3.018 -4.565 14.683 1.00 87.62 106 ARG A C 1
ATOM 742 O O . ARG A 1 106 ? -2.639 -4.930 15.793 1.00 87.62 106 ARG A O 1
ATOM 749 N N . ARG A 1 107 ? -2.980 -5.350 13.604 1.00 89.75 107 ARG A N 1
ATOM 750 C CA . ARG A 1 107 ? -2.429 -6.714 13.544 1.00 89.75 107 ARG A CA 1
ATOM 751 C C . ARG A 1 107 ? -1.407 -6.855 12.408 1.00 89.75 107 ARG A C 1
ATOM 753 O O . ARG A 1 107 ? -1.281 -7.918 11.800 1.00 89.75 107 ARG A O 1
ATOM 760 N N . SER A 1 108 ? -0.735 -5.755 12.071 1.00 87.19 108 SER A N 1
ATOM 761 C CA . SER A 1 108 ? 0.155 -5.691 10.915 1.00 87.19 108 SER A CA 1
ATOM 762 C C . SER A 1 108 ? 1.341 -6.645 11.031 1.00 87.19 108 SER A C 1
ATOM 764 O O . SER A 1 108 ? 1.742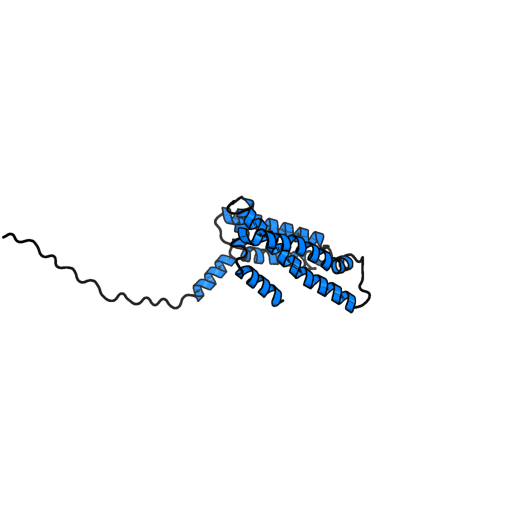 -7.205 10.019 1.00 87.19 108 SER A O 1
ATOM 766 N N . MET A 1 109 ? 1.867 -6.895 12.235 1.00 85.88 109 MET A N 1
ATOM 767 C CA . MET A 1 109 ? 2.985 -7.819 12.443 1.00 85.88 109 MET A CA 1
ATOM 768 C C . MET A 1 109 ? 2.552 -9.264 12.192 1.00 85.88 109 MET A C 1
ATOM 770 O O . MET A 1 109 ? 3.243 -10.002 11.493 1.00 85.88 109 MET A O 1
ATOM 774 N N . THR A 1 110 ? 1.383 -9.656 12.704 1.00 88.88 110 THR A N 1
ATOM 775 C CA . THR A 1 110 ? 0.797 -10.975 12.437 1.00 88.88 110 THR A CA 1
ATOM 776 C C . THR A 1 110 ? 0.586 -11.176 10.942 1.00 88.88 110 THR A C 1
ATOM 778 O O . THR A 1 110 ? 1.005 -12.200 10.406 1.00 88.88 110 THR A O 1
ATOM 781 N N . PHE A 1 111 ? -0.047 -10.219 10.257 1.00 89.62 111 PHE A N 1
ATOM 782 C CA . PHE A 1 111 ? -0.328 -10.371 8.828 1.00 89.62 111 PHE A CA 1
ATOM 783 C C . PHE A 1 111 ? 0.924 -10.297 7.965 1.00 89.62 111 PHE A C 1
ATOM 785 O O . PHE A 1 111 ? 1.008 -11.029 6.988 1.00 89.62 111 PHE A O 1
ATOM 792 N N . TYR A 1 112 ? 1.921 -9.501 8.353 1.00 86.81 112 TYR A N 1
ATOM 793 C CA . TYR A 1 112 ? 3.221 -9.497 7.693 1.00 86.81 112 TYR A CA 1
ATOM 794 C C . TYR A 1 112 ? 3.878 -10.881 7.760 1.00 86.81 112 TYR A C 1
ATOM 796 O O . TYR A 1 112 ? 4.250 -11.432 6.729 1.00 86.81 112 TYR A O 1
ATOM 804 N N . ILE A 1 113 ? 3.938 -11.489 8.953 1.00 88.69 113 ILE A N 1
ATOM 805 C CA . ILE A 1 113 ? 4.488 -12.842 9.132 1.00 88.69 113 ILE A CA 1
ATOM 806 C C . ILE A 1 113 ? 3.675 -13.875 8.346 1.00 88.69 113 ILE A C 1
ATOM 808 O O . ILE A 1 113 ? 4.259 -14.742 7.705 1.00 88.69 113 ILE A O 1
ATOM 812 N N . ALA A 1 114 ? 2.344 -13.777 8.358 1.00 86.50 114 ALA A N 1
ATOM 813 C CA . ALA A 1 114 ? 1.474 -14.691 7.619 1.00 86.50 114 ALA A CA 1
ATOM 814 C C . ALA A 1 114 ? 1.600 -14.541 6.092 1.00 86.50 114 ALA A C 1
ATOM 816 O O . ALA A 1 114 ? 1.402 -15.509 5.362 1.00 86.50 114 ALA A O 1
ATOM 817 N N . GLN A 1 115 ? 1.936 -13.345 5.606 1.00 87.62 115 GLN A N 1
ATOM 818 C CA . GLN A 1 115 ? 2.110 -13.057 4.186 1.00 87.62 115 GLN A CA 1
ATOM 819 C C . GLN A 1 115 ? 3.484 -13.508 3.661 1.00 87.62 115 GLN A C 1
ATOM 821 O O . GLN A 1 115 ? 3.603 -13.819 2.478 1.00 87.62 115 GLN A O 1
ATOM 826 N N . SER A 1 116 ? 4.519 -13.594 4.503 1.00 87.75 116 SER A N 1
ATOM 827 C CA . SER A 1 116 ? 5.865 -14.001 4.065 1.00 87.75 116 SER A CA 1
ATOM 828 C C . SER A 1 116 ? 5.916 -15.384 3.386 1.00 87.75 116 SER A C 1
ATOM 830 O O . SER A 1 116 ? 6.509 -15.475 2.310 1.00 87.75 116 SER A O 1
ATOM 832 N N . PRO A 1 117 ? 5.269 -16.449 3.912 1.00 86.81 117 PRO A N 1
ATOM 833 C CA . PRO A 1 117 ? 5.188 -17.737 3.222 1.00 86.81 117 PRO A CA 1
ATOM 834 C C . PRO A 1 117 ? 4.474 -17.662 1.874 1.00 86.81 117 PRO A C 1
ATOM 836 O O . PRO A 1 117 ? 4.854 -18.380 0.960 1.00 86.81 117 PRO A O 1
ATOM 839 N N . VAL A 1 118 ? 3.469 -16.791 1.723 1.00 85.62 118 VAL A N 1
ATOM 840 C CA . VAL A 1 118 ? 2.758 -16.617 0.444 1.00 85.62 118 VAL A CA 1
ATOM 841 C C . VAL A 1 118 ? 3.732 -16.155 -0.634 1.00 85.62 118 VAL A C 1
ATOM 843 O O . VAL A 1 118 ? 3.731 -16.700 -1.733 1.00 85.62 118 VAL A O 1
ATOM 846 N N . TRP A 1 119 ? 4.603 -15.200 -0.302 1.00 82.12 119 TRP A N 1
ATOM 847 C CA . TRP A 1 119 ? 5.639 -14.742 -1.222 1.00 82.12 119 TRP A CA 1
ATOM 848 C C . TRP A 1 119 ? 6.681 -15.812 -1.500 1.00 82.12 119 TRP A C 1
ATOM 850 O O . TRP A 1 119 ? 6.990 -16.022 -2.665 1.00 82.12 119 TRP A O 1
ATOM 860 N N . LEU A 1 120 ? 7.151 -16.530 -0.475 1.00 84.12 120 LEU A N 1
ATOM 861 C CA . LEU A 1 120 ? 8.074 -17.651 -0.664 1.00 84.12 120 LEU A CA 1
ATOM 862 C C . LEU A 1 120 ? 7.491 -18.679 -1.643 1.00 84.12 120 LEU A C 1
ATOM 864 O O . LEU A 1 120 ? 8.131 -19.015 -2.628 1.00 84.12 120 LEU A O 1
ATOM 868 N N . VAL A 1 121 ? 6.254 -19.120 -1.416 1.00 82.50 121 VAL A N 1
ATOM 869 C CA . VAL A 1 121 ? 5.574 -20.104 -2.270 1.00 82.50 121 VAL A CA 1
ATOM 870 C C . VAL A 1 121 ? 5.353 -19.571 -3.682 1.00 82.50 121 VAL A C 1
ATOM 872 O O . VAL A 1 121 ? 5.530 -20.313 -4.647 1.00 82.50 121 VAL A O 1
ATOM 875 N N . ALA A 1 122 ? 4.986 -18.295 -3.816 1.00 78.38 122 ALA A N 1
ATOM 876 C CA . ALA A 1 122 ? 4.788 -17.675 -5.116 1.00 78.38 122 ALA A CA 1
ATOM 877 C C . ALA A 1 122 ? 6.102 -17.589 -5.905 1.00 78.38 122 ALA A C 1
ATOM 879 O O . ALA A 1 122 ? 6.151 -17.995 -7.061 1.00 78.38 122 ALA A O 1
ATOM 880 N N . THR A 1 123 ? 7.172 -17.067 -5.310 1.00 74.69 123 THR A N 1
ATOM 881 C CA . THR A 1 123 ? 8.389 -16.732 -6.058 1.00 74.69 123 THR A CA 1
ATOM 882 C C . THR A 1 123 ? 9.363 -17.888 -6.200 1.00 74.69 123 THR A C 1
ATOM 884 O O . THR A 1 123 ? 10.135 -17.887 -7.155 1.00 74.69 123 THR A O 1
ATOM 887 N N . GLU A 1 124 ? 9.350 -18.845 -5.272 1.00 78.81 124 GLU A N 1
ATOM 888 C CA . GLU A 1 124 ? 10.288 -19.964 -5.268 1.00 78.81 124 GLU A CA 1
ATOM 889 C C . GLU A 1 124 ? 10.110 -20.821 -6.534 1.00 78.81 124 GLU A C 1
ATOM 891 O O . GLU A 1 124 ? 9.019 -21.367 -6.744 1.00 78.81 124 GLU A O 1
ATOM 896 N N . PRO A 1 125 ? 11.159 -20.971 -7.371 1.00 71.44 125 PRO A N 1
ATOM 897 C CA . PRO A 1 125 ? 11.114 -21.751 -8.611 1.00 71.44 125 PRO A CA 1
ATOM 898 C C . PRO A 1 125 ? 10.624 -23.186 -8.416 1.00 71.44 125 PRO A C 1
ATOM 900 O O . PRO A 1 125 ? 9.912 -23.714 -9.263 1.00 71.44 125 PRO A O 1
ATOM 903 N N . SER A 1 126 ? 10.978 -23.791 -7.280 1.00 68.50 126 SER A N 1
ATOM 904 C CA . SER A 1 126 ? 10.641 -25.172 -6.919 1.00 68.50 126 SER A CA 1
ATOM 905 C C . SER A 1 126 ? 9.199 -25.352 -6.419 1.00 68.50 126 SER A C 1
ATOM 907 O O . SER A 1 126 ? 8.773 -26.481 -6.185 1.00 68.50 126 SER A O 1
ATOM 909 N N . LEU A 1 127 ? 8.466 -24.254 -6.201 1.00 74.31 127 LEU A N 1
ATOM 910 C CA . LEU A 1 127 ? 7.074 -24.256 -5.750 1.00 74.31 127 LEU A CA 1
ATOM 911 C C . LEU A 1 127 ? 6.165 -23.810 -6.896 1.00 74.31 127 LEU A C 1
ATOM 913 O O . LEU A 1 127 ? 5.863 -24.609 -7.777 1.00 74.31 127 LEU A O 1
ATOM 917 N N . LEU A 1 128 ? 5.723 -22.551 -6.909 1.00 67.00 128 LEU A N 1
ATOM 918 C CA . LEU A 1 128 ? 4.921 -22.032 -8.018 1.00 67.00 128 LEU A CA 1
ATOM 919 C C . LEU A 1 128 ? 5.781 -21.397 -9.120 1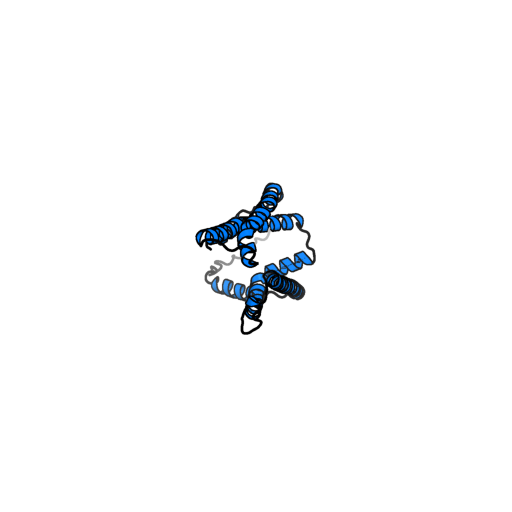.00 67.00 128 LEU A C 1
ATOM 921 O O . LEU A 1 128 ? 5.299 -21.244 -10.240 1.00 67.00 128 LEU A O 1
ATOM 925 N N . GLY A 1 129 ? 7.029 -21.008 -8.822 1.00 62.28 129 GLY A N 1
ATOM 926 C CA . GLY A 1 129 ? 7.969 -20.427 -9.788 1.00 62.28 129 GLY A CA 1
ATOM 927 C C . GLY A 1 129 ? 7.446 -19.193 -10.520 1.00 62.28 129 GLY A C 1
ATOM 928 O O . GLY A 1 129 ? 7.903 -18.846 -11.610 1.00 62.28 129 GLY A O 1
ATOM 929 N N . LEU A 1 130 ? 6.489 -18.499 -9.910 1.00 65.38 130 LEU A N 1
ATOM 930 C CA . LEU A 1 130 ? 5.749 -17.417 -10.535 1.00 65.38 130 LEU A CA 1
ATOM 931 C C . LEU A 1 130 ? 6.618 -16.172 -10.750 1.00 65.38 130 LEU A C 1
ATOM 933 O O . LEU A 1 130 ? 6.258 -15.327 -11.556 1.00 65.38 130 LEU A O 1
ATOM 937 N N . ALA A 1 131 ? 7.781 -16.055 -10.106 1.00 61.22 131 ALA A N 1
ATOM 938 C CA . ALA A 1 131 ? 8.696 -14.931 -10.317 1.00 61.22 131 ALA A CA 1
ATOM 939 C C . ALA A 1 131 ? 9.216 -14.823 -11.766 1.00 61.22 131 ALA A C 1
ATOM 941 O O . ALA A 1 131 ? 9.455 -13.715 -12.236 1.00 61.22 131 ALA A O 1
ATOM 942 N N . GLY A 1 132 ? 9.378 -15.952 -12.470 1.00 58.47 132 GLY A N 1
ATOM 943 C CA . GLY A 1 132 ? 9.825 -15.975 -13.870 1.00 58.47 132 GLY A CA 1
ATOM 944 C C . GLY A 1 132 ? 8.690 -15.908 -14.897 1.00 58.47 132 GLY A C 1
ATOM 945 O O . GLY A 1 132 ? 8.913 -15.475 -16.023 1.00 58.47 132 GLY A O 1
ATOM 946 N N . ALA A 1 133 ? 7.477 -16.322 -14.514 1.00 58.69 133 ALA A N 1
ATOM 947 C CA . ALA A 1 133 ? 6.317 -16.419 -15.406 1.00 58.69 133 ALA A CA 1
ATOM 948 C C . ALA A 1 133 ? 5.293 -15.282 -15.225 1.00 58.69 133 ALA A C 1
ATOM 950 O O . ALA A 1 133 ? 4.535 -14.982 -16.147 1.00 58.69 133 ALA A O 1
ATOM 951 N N . LEU A 1 134 ? 5.251 -14.636 -14.054 1.00 61.19 134 LEU A N 1
ATOM 952 C CA . LEU A 1 134 ? 4.367 -13.504 -13.805 1.00 61.19 134 LEU A CA 1
ATOM 953 C C . LEU A 1 134 ? 5.031 -12.211 -14.257 1.00 61.19 134 LEU A C 1
ATOM 955 O O . LEU A 1 134 ? 5.956 -11.704 -13.625 1.00 61.19 134 LEU A O 1
ATOM 959 N N . GLY A 1 135 ? 4.465 -11.598 -15.293 1.00 69.94 135 GLY A N 1
ATOM 960 C CA . GLY A 1 135 ? 4.692 -10.182 -15.547 1.00 69.94 135 GLY A CA 1
ATOM 961 C C . GLY A 1 135 ? 4.286 -9.326 -14.336 1.00 69.94 135 GLY A C 1
ATOM 962 O O . GLY A 1 135 ? 3.512 -9.751 -13.467 1.00 69.94 135 GLY A O 1
ATOM 963 N N . ALA A 1 136 ? 4.764 -8.080 -14.299 1.00 71.56 136 ALA A N 1
ATOM 964 C CA . ALA A 1 136 ? 4.500 -7.141 -13.203 1.00 71.56 136 ALA A CA 1
ATOM 965 C C . ALA A 1 136 ? 3.001 -7.011 -12.855 1.00 71.56 136 ALA A C 1
ATOM 967 O O . ALA A 1 136 ? 2.641 -6.908 -11.684 1.00 71.56 136 ALA A O 1
ATOM 968 N N . ALA A 1 137 ? 2.120 -7.084 -13.860 1.00 74.38 137 ALA A N 1
ATOM 969 C CA . ALA A 1 137 ? 0.671 -7.016 -13.681 1.00 74.38 137 ALA A CA 1
ATOM 970 C C . ALA A 1 137 ? 0.106 -8.201 -12.879 1.00 74.38 137 ALA A C 1
ATOM 972 O O . ALA A 1 137 ? -0.676 -8.013 -11.949 1.00 74.38 137 ALA A O 1
ATOM 973 N N . SER A 1 138 ? 0.524 -9.425 -13.194 1.00 74.94 138 SER A N 1
ATOM 974 C CA . SER A 1 138 ? 0.087 -10.617 -12.466 1.00 74.94 138 SER A CA 1
ATOM 975 C C . SER A 1 138 ? 0.649 -10.676 -11.046 1.00 74.94 138 SER A C 1
ATOM 977 O O . SER A 1 138 ? -0.082 -11.027 -10.123 1.00 74.94 138 SER A O 1
ATOM 979 N N . ALA A 1 139 ? 1.902 -10.256 -10.840 1.00 78.06 139 ALA A N 1
ATOM 980 C CA . ALA A 1 139 ? 2.477 -10.135 -9.500 1.00 78.06 139 ALA A CA 1
ATOM 981 C C . ALA A 1 139 ? 1.710 -9.104 -8.650 1.00 78.06 139 ALA A C 1
ATOM 983 O O . ALA A 1 139 ? 1.393 -9.363 -7.488 1.00 78.06 139 ALA A O 1
ATOM 984 N N . ALA A 1 140 ? 1.334 -7.968 -9.248 1.00 80.25 140 ALA A N 1
ATOM 985 C CA . ALA A 1 140 ? 0.467 -6.984 -8.607 1.00 80.25 140 ALA A CA 1
ATOM 986 C C . ALA A 1 140 ? -0.918 -7.568 -8.275 1.00 80.25 140 ALA A C 1
ATOM 988 O O . ALA A 1 140 ? -1.433 -7.331 -7.185 1.00 80.25 140 ALA A O 1
ATOM 989 N N . GLY A 1 141 ? -1.496 -8.383 -9.163 1.00 84.19 141 GLY A N 1
ATOM 990 C CA . GLY A 1 141 ? -2.752 -9.094 -8.910 1.00 84.19 141 GLY A CA 1
ATOM 991 C C . GLY A 1 141 ? -2.677 -10.014 -7.689 1.00 84.19 141 GLY A C 1
ATOM 992 O O . GLY A 1 141 ? -3.510 -9.911 -6.788 1.00 84.19 141 GLY A O 1
ATOM 993 N N . VAL A 1 142 ? -1.641 -10.856 -7.606 1.00 84.19 142 VAL A N 1
ATOM 994 C CA . VAL A 1 142 ? -1.402 -11.731 -6.443 1.00 84.19 142 VAL A CA 1
ATOM 995 C C . VAL A 1 142 ? -1.239 -10.907 -5.165 1.00 84.19 142 VAL A C 1
ATOM 997 O O . VAL A 1 142 ? -1.827 -11.249 -4.135 1.00 84.19 142 VAL A O 1
ATOM 1000 N N . ALA A 1 143 ? -0.503 -9.794 -5.226 1.00 85.44 143 ALA A N 1
ATOM 1001 C CA . ALA A 1 143 ? -0.334 -8.897 -4.087 1.00 85.44 143 ALA A CA 1
ATOM 1002 C C . ALA A 1 143 ? -1.673 -8.312 -3.609 1.00 85.44 143 ALA A C 1
ATOM 1004 O O . ALA A 1 143 ? -1.954 -8.329 -2.411 1.00 85.44 143 ALA A O 1
ATOM 1005 N N . VAL A 1 144 ? -2.522 -7.844 -4.531 1.00 88.81 144 VAL A N 1
ATOM 1006 C CA . VAL A 1 144 ? -3.847 -7.283 -4.216 1.00 88.81 144 VAL A CA 1
ATOM 1007 C C . VAL A 1 144 ? -4.768 -8.336 -3.605 1.00 88.81 144 VAL A C 1
ATOM 1009 O O . VAL A 1 144 ? -5.417 -8.058 -2.597 1.00 88.81 144 VAL A O 1
ATOM 1012 N N . VAL A 1 145 ? -4.805 -9.547 -4.167 1.00 89.94 145 VAL A N 1
ATOM 1013 C CA . VAL A 1 145 ? -5.616 -10.654 -3.633 1.00 89.94 145 VAL A CA 1
ATOM 1014 C C . VAL A 1 145 ? -5.149 -11.032 -2.233 1.00 89.94 145 VAL A C 1
ATOM 1016 O O . VAL A 1 145 ? -5.959 -11.109 -1.310 1.00 89.94 145 VAL A O 1
ATOM 1019 N N . THR A 1 146 ? -3.840 -11.207 -2.051 1.00 90.31 146 THR A N 1
ATOM 1020 C CA . THR A 1 146 ? -3.251 -11.542 -0.749 1.00 90.31 146 THR A CA 1
ATOM 1021 C C . THR A 1 146 ? -3.588 -10.472 0.284 1.00 90.31 146 THR A C 1
ATOM 1023 O O . THR A 1 146 ? -4.091 -10.781 1.365 1.00 90.31 146 THR A O 1
ATOM 1026 N N . TRP A 1 147 ? -3.406 -9.199 -0.071 1.00 92.06 147 TRP A N 1
ATOM 1027 C CA . TRP A 1 147 ? -3.776 -8.076 0.780 1.00 92.06 147 TRP A CA 1
ATOM 1028 C C . TRP A 1 147 ? -5.268 -8.101 1.140 1.00 92.06 147 TRP A C 1
ATOM 1030 O O . TRP A 1 147 ? -5.607 -8.050 2.322 1.00 92.06 147 TRP A O 1
ATOM 1040 N N . ALA A 1 148 ? -6.166 -8.267 0.168 1.00 93.19 148 ALA A N 1
ATOM 1041 C CA . ALA A 1 148 ? -7.606 -8.317 0.416 1.00 93.19 148 ALA A CA 1
ATOM 1042 C C . ALA A 1 148 ? -7.989 -9.452 1.384 1.00 93.19 148 ALA A C 1
ATOM 1044 O O . ALA A 1 148 ? -8.755 -9.228 2.325 1.00 93.19 148 ALA A O 1
ATOM 1045 N N . VAL A 1 149 ? -7.398 -10.641 1.218 1.00 92.25 149 VAL A N 1
ATOM 1046 C CA . VAL A 1 149 ? -7.586 -11.776 2.135 1.00 92.25 149 VAL A CA 1
ATOM 1047 C C . VAL A 1 149 ? -7.150 -11.413 3.556 1.00 92.25 149 VAL A C 1
ATOM 1049 O O . VAL A 1 149 ? -7.889 -11.681 4.505 1.00 92.25 149 VAL A O 1
ATOM 1052 N N . THR A 1 150 ? -6.003 -10.745 3.730 1.00 91.19 150 THR A N 1
ATOM 1053 C CA . THR A 1 150 ? -5.559 -10.312 5.068 1.00 91.19 150 THR A CA 1
ATOM 1054 C C . THR A 1 150 ? -6.510 -9.298 5.703 1.00 91.19 150 THR A C 1
ATOM 1056 O O . THR A 1 150 ? -6.799 -9.410 6.894 1.00 91.19 150 THR A O 1
ATOM 1059 N N . VAL A 1 151 ? -7.077 -8.365 4.928 1.00 91.38 151 VAL A N 1
ATOM 1060 C CA . VAL A 1 151 ? -8.060 -7.392 5.436 1.00 91.38 151 VAL A CA 1
ATOM 1061 C C . VAL A 1 151 ? -9.340 -8.095 5.896 1.00 91.38 151 VAL A C 1
ATOM 1063 O O . VAL A 1 151 ? -9.851 -7.798 6.979 1.00 91.38 151 VAL A O 1
ATOM 1066 N N . VAL A 1 152 ? -9.837 -9.064 5.121 1.00 92.25 152 VAL A N 1
ATOM 1067 C CA . VAL A 1 152 ? -11.012 -9.868 5.494 1.00 92.25 152 VAL A CA 1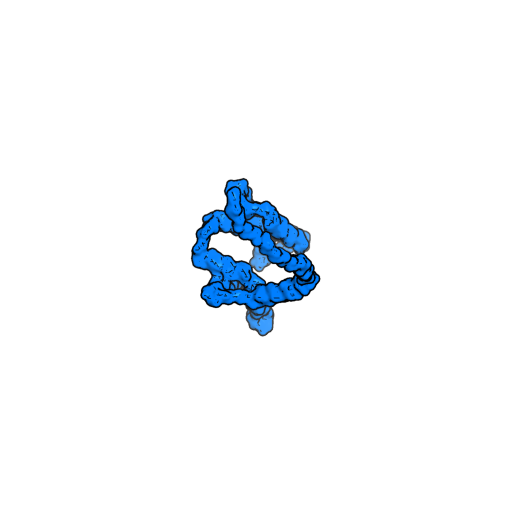
ATOM 1068 C C . VAL A 1 152 ? -10.734 -10.675 6.763 1.00 92.25 152 VAL A C 1
ATOM 1070 O O . VAL A 1 152 ? -11.526 -10.640 7.706 1.00 92.25 152 VAL A O 1
ATOM 1073 N N . MET A 1 153 ? -9.581 -11.341 6.842 1.00 88.38 153 MET A N 1
ATOM 1074 C CA . MET A 1 153 ? -9.169 -12.075 8.042 1.00 88.38 153 MET A CA 1
ATOM 1075 C C . MET A 1 153 ? -9.025 -11.171 9.262 1.00 88.38 153 MET A C 1
ATOM 1077 O O . MET A 1 153 ? -9.451 -11.540 10.358 1.00 88.38 153 MET A O 1
ATOM 1081 N N . ALA A 1 154 ? -8.503 -9.958 9.089 1.00 90.25 154 ALA A N 1
ATOM 1082 C CA . ALA A 1 154 ? -8.433 -8.972 10.157 1.00 90.25 154 ALA A CA 1
ATOM 1083 C C . ALA A 1 154 ? -9.815 -8.610 10.700 1.00 90.25 154 ALA A C 1
ATOM 1085 O O . ALA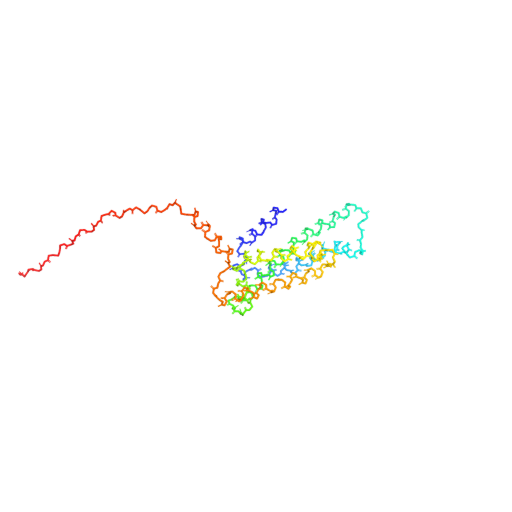 A 1 154 ? -9.983 -8.478 11.918 1.00 90.25 154 ALA A O 1
ATOM 1086 N N . ASP A 1 155 ? -10.802 -8.469 9.814 1.00 90.94 155 ASP A N 1
ATOM 1087 C CA . ASP A 1 155 ? -12.175 -8.172 10.202 1.00 90.94 155 ASP A CA 1
ATOM 1088 C C . ASP A 1 155 ? -12.833 -9.345 10.939 1.00 90.94 155 ASP A C 1
ATOM 1090 O O . ASP A 1 155 ? -13.475 -9.138 11.970 1.00 90.94 155 ASP A O 1
ATOM 1094 N N . VAL A 1 156 ? -12.609 -10.581 10.483 1.00 90.81 156 VAL A N 1
ATOM 1095 C CA . VAL A 1 156 ? -13.086 -11.796 11.165 1.00 90.81 156 VAL A CA 1
ATOM 1096 C C . VAL A 1 156 ? -12.479 -11.911 12.565 1.00 90.81 156 VAL A C 1
ATOM 1098 O O . VAL A 1 156 ? -13.209 -12.060 13.545 1.00 90.81 156 VAL A O 1
ATOM 1101 N N . LEU A 1 157 ? -11.158 -11.752 12.701 1.00 88.19 157 LEU A N 1
ATOM 1102 C CA . LEU A 1 157 ? -10.488 -11.778 14.008 1.00 88.19 157 LEU A CA 1
ATOM 1103 C C . LEU A 1 157 ? -10.966 -10.646 14.921 1.00 88.19 157 LEU A C 1
ATOM 1105 O O . LEU A 1 157 ? -11.074 -10.833 16.134 1.00 88.19 157 LEU A O 1
ATOM 1109 N N . ARG A 1 158 ? -11.258 -9.467 14.358 1.00 92.06 158 ARG A N 1
ATOM 1110 C CA . ARG A 1 158 ? -11.855 -8.357 15.106 1.00 92.06 158 ARG A CA 1
ATOM 1111 C C . ARG A 1 158 ? -13.232 -8.735 15.641 1.00 92.06 158 ARG A C 1
ATOM 1113 O O . ARG A 1 158 ? -13.475 -8.486 16.818 1.00 92.06 158 ARG A O 1
ATOM 1120 N N . ARG A 1 159 ? -14.109 -9.314 14.814 1.00 89.69 159 ARG A N 1
ATOM 1121 C CA . ARG A 1 159 ? -15.451 -9.760 15.235 1.00 89.69 159 ARG A CA 1
ATOM 1122 C C . ARG A 1 159 ? -15.380 -10.847 16.304 1.00 89.69 159 ARG A C 1
ATOM 1124 O O . ARG A 1 159 ? -16.177 -10.824 17.229 1.00 89.69 159 ARG A O 1
ATOM 1131 N N . ALA A 1 160 ? -14.376 -11.718 16.231 1.00 90.31 160 ALA A N 1
ATOM 1132 C CA . ALA A 1 160 ? -14.097 -12.733 17.245 1.00 90.31 160 ALA A CA 1
ATOM 1133 C C . ALA A 1 160 ? -13.400 -12.192 18.515 1.00 90.31 160 ALA A C 1
ATOM 1135 O O . ALA A 1 160 ? -13.047 -12.973 19.393 1.00 90.31 160 ALA A O 1
ATOM 1136 N N . GLY A 1 161 ? -13.116 -10.886 18.612 1.00 86.06 161 GLY A N 1
ATOM 1137 C CA . GLY A 1 161 ? -12.432 -10.291 19.770 1.00 86.06 161 GLY A CA 1
ATOM 1138 C C . GLY A 1 161 ? -10.964 -10.709 19.938 1.00 86.06 161 GLY A C 1
ATOM 1139 O O . GLY A 1 161 ? -10.347 -10.417 20.961 1.00 86.06 161 GLY A O 1
ATOM 1140 N N . ARG A 1 162 ? -10.363 -11.370 18.940 1.00 83.81 162 ARG A N 1
ATOM 1141 C CA . ARG A 1 162 ? -9.020 -11.954 19.042 1.00 83.81 162 ARG A CA 1
ATOM 1142 C C . ARG A 1 162 ? -7.927 -10.997 18.584 1.00 83.81 162 ARG A C 1
ATOM 1144 O O . ARG A 1 162 ? -8.003 -10.403 17.506 1.00 83.81 162 ARG A O 1
ATOM 1151 N N . ARG A 1 163 ? -6.865 -10.861 19.380 1.00 81.62 163 ARG A N 1
ATOM 1152 C CA . ARG A 1 163 ? -5.627 -10.172 18.971 1.00 81.62 163 ARG A CA 1
ATOM 1153 C C . ARG A 1 163 ? -4.782 -11.066 18.060 1.00 81.62 163 ARG A C 1
ATOM 1155 O O . ARG A 1 163 ? -4.953 -12.283 18.059 1.00 81.62 163 ARG A O 1
ATOM 1162 N N . GLY A 1 164 ? -3.904 -10.444 17.276 1.00 86.44 164 GLY A N 1
ATOM 1163 C CA . GLY A 1 164 ? -2.927 -11.186 16.489 1.00 86.44 164 GLY A CA 1
ATOM 1164 C C . GLY A 1 164 ? -1.867 -11.828 17.405 1.00 86.44 164 GLY A C 1
ATOM 1165 O O . GLY A 1 164 ? -1.485 -11.215 18.410 1.00 86.44 164 GLY A O 1
ATOM 1166 N N . PRO A 1 165 ? -1.448 -13.077 17.129 1.00 86.06 165 PRO A N 1
ATOM 1167 C CA . PRO A 1 165 ? -0.498 -13.813 17.960 1.00 86.06 165 PRO A CA 1
ATOM 1168 C C . PRO A 1 165 ? 0.865 -13.121 18.063 1.00 86.06 165 PRO A C 1
ATOM 1170 O O . PRO A 1 165 ? 1.440 -13.085 19.149 1.00 86.06 165 PRO A O 1
ATOM 1173 N N . ALA A 1 166 ? 1.360 -12.522 16.976 1.00 86.19 166 ALA A N 1
ATOM 1174 C CA . ALA A 1 166 ? 2.664 -11.864 16.974 1.00 86.19 166 ALA A CA 1
ATOM 1175 C C . ALA A 1 166 ? 2.668 -10.609 17.859 1.00 86.19 166 ALA A C 1
ATOM 1177 O O . ALA A 1 166 ? 3.591 -10.396 18.642 1.00 86.19 166 ALA A O 1
ATOM 1178 N N . GLU A 1 167 ? 1.598 -9.813 17.812 1.00 89.75 167 GLU A N 1
ATOM 1179 C CA . GLU A 1 167 ? 1.448 -8.634 18.666 1.00 89.75 167 GLU A CA 1
ATOM 1180 C C . GLU A 1 167 ? 1.311 -9.020 20.142 1.00 89.75 167 GLU A C 1
ATOM 1182 O O . GLU A 1 167 ? 1.795 -8.302 21.019 1.00 89.75 167 GLU A O 1
ATOM 1187 N N . ALA A 1 168 ? 0.655 -10.148 20.433 1.00 86.25 168 ALA A N 1
ATOM 1188 C CA . ALA A 1 168 ? 0.563 -10.674 21.791 1.00 86.25 168 ALA A CA 1
ATOM 1189 C C . ALA A 1 168 ? 1.939 -11.110 22.320 1.00 86.25 168 ALA A C 1
ATOM 1191 O O . ALA A 1 168 ? 2.296 -10.751 23.443 1.00 86.25 168 ALA A O 1
ATOM 1192 N N . LEU A 1 169 ? 2.726 -11.811 21.498 1.00 87.38 169 LEU A N 1
ATOM 1193 C CA . LEU A 1 169 ? 4.080 -12.240 21.841 1.00 87.38 169 LEU A CA 1
ATOM 1194 C C . LEU A 1 169 ? 5.018 -11.048 22.060 1.00 87.38 169 LEU A C 1
ATOM 1196 O O . LEU A 1 169 ? 5.704 -10.997 23.078 1.00 87.38 169 LEU A O 1
ATOM 1200 N N . LEU A 1 170 ? 5.011 -10.064 21.154 1.00 87.19 170 LEU A N 1
ATOM 1201 C CA . LEU A 1 170 ? 5.821 -8.851 21.295 1.00 87.19 170 LEU A CA 1
ATOM 1202 C C . LEU A 1 170 ? 5.507 -8.144 22.615 1.00 87.19 170 LEU A C 1
ATOM 1204 O O . LEU A 1 170 ? 6.410 -7.819 23.378 1.00 87.19 170 LEU A O 1
ATOM 1208 N N . ARG A 1 171 ? 4.216 -7.967 22.916 1.00 86.00 171 ARG A N 1
ATOM 1209 C CA . ARG A 1 171 ? 3.771 -7.327 24.153 1.00 86.00 171 ARG A CA 1
ATOM 1210 C C . ARG A 1 171 ? 4.238 -8.090 25.395 1.00 86.00 171 ARG A C 1
ATOM 1212 O O . ARG A 1 171 ? 4.686 -7.464 26.351 1.00 86.00 171 ARG A O 1
ATOM 1219 N N . TYR A 1 172 ? 4.137 -9.417 25.377 1.00 88.19 172 TYR A N 1
ATOM 1220 C CA . TYR A 1 172 ? 4.626 -10.266 26.462 1.00 88.19 172 TYR A CA 1
ATOM 1221 C C . TYR A 1 172 ? 6.134 -10.085 26.683 1.00 88.19 172 TYR A C 1
ATOM 1223 O O . TYR A 1 172 ? 6.567 -9.865 27.811 1.00 88.19 172 TYR A O 1
ATOM 1231 N N . LEU A 1 173 ? 6.929 -10.103 25.610 1.00 89.19 173 LEU A N 1
ATOM 1232 C CA . LEU A 1 173 ? 8.380 -9.938 25.691 1.00 89.19 173 LEU A CA 1
ATOM 1233 C C . LEU A 1 173 ? 8.780 -8.537 26.175 1.00 89.19 173 LEU A C 1
ATOM 1235 O O . LEU A 1 173 ? 9.628 -8.429 27.055 1.00 89.19 173 LEU A O 1
ATOM 1239 N N . THR A 1 174 ? 8.149 -7.473 25.665 1.00 87.19 174 THR A N 1
ATOM 1240 C CA . THR A 1 174 ? 8.467 -6.093 26.066 1.00 87.19 174 THR A CA 1
ATOM 1241 C C . THR A 1 174 ? 8.150 -5.829 27.535 1.00 87.19 174 THR A C 1
ATOM 1243 O O . THR A 1 174 ? 8.966 -5.227 28.228 1.00 87.19 174 THR A O 1
ATOM 1246 N N . TYR A 1 175 ? 6.995 -6.281 28.035 1.00 80.75 175 TYR A N 1
ATOM 1247 C CA . TYR A 1 175 ? 6.634 -6.042 29.436 1.00 80.75 175 TYR A CA 1
ATOM 1248 C C . TYR A 1 175 ? 7.422 -6.914 30.410 1.00 80.75 175 TYR A C 1
ATOM 1250 O O . TYR A 1 175 ? 7.793 -6.426 31.470 1.00 80.75 175 TYR A O 1
ATOM 1258 N N . ARG A 1 176 ? 7.770 -8.150 30.035 1.00 77.12 176 ARG A N 1
ATOM 1259 C CA . ARG A 1 176 ? 8.608 -9.019 30.874 1.00 77.12 176 ARG A CA 1
ATOM 1260 C C . ARG A 1 176 ? 10.023 -8.465 31.076 1.00 77.12 176 ARG A C 1
ATOM 1262 O O . ARG A 1 176 ? 10.632 -8.720 32.104 1.00 77.12 176 ARG A O 1
ATOM 1269 N N . THR A 1 177 ? 10.553 -7.716 30.111 1.00 64.00 177 THR A N 1
ATOM 1270 C CA . THR A 1 177 ? 11.886 -7.095 30.209 1.00 64.00 177 THR A CA 1
ATOM 1271 C C . THR A 1 177 ? 11.860 -5.731 30.914 1.00 64.00 177 THR A C 1
ATOM 1273 O O . THR A 1 177 ? 12.891 -5.281 31.402 1.00 64.00 177 THR A O 1
ATOM 1276 N N . ALA A 1 178 ? 10.697 -5.076 31.004 1.00 60.31 178 ALA A N 1
ATOM 1277 C CA . ALA A 1 178 ? 10.542 -3.757 31.626 1.00 60.31 178 ALA A CA 1
ATOM 1278 C C . ALA A 1 178 ? 10.306 -3.790 33.153 1.00 60.31 178 ALA A C 1
ATOM 1280 O O . ALA A 1 178 ? 10.235 -2.730 33.773 1.00 60.31 178 ALA A O 1
ATOM 1281 N N . GLU A 1 179 ? 10.202 -4.972 33.767 1.00 57.97 179 GLU A N 1
ATOM 1282 C CA . GLU A 1 179 ? 10.135 -5.137 35.226 1.00 57.97 179 GLU A CA 1
ATOM 1283 C C . GLU A 1 179 ? 11.472 -5.652 35.776 1.00 57.97 179 GLU A C 1
ATOM 1285 O O . GLU A 1 179 ? 11.706 -6.857 35.865 1.00 57.97 179 GLU A O 1
ATOM 1290 N N . PRO A 1 180 ? 12.382 -4.719 36.111 1.00 52.25 180 PRO A N 1
ATOM 1291 C CA . PRO A 1 180 ? 12.883 -4.668 37.484 1.00 52.25 180 PRO A CA 1
ATOM 1292 C C . PRO A 1 180 ? 13.164 -3.220 37.938 1.00 52.25 180 PRO A C 1
ATOM 1294 O O . PRO A 1 180 ? 14.268 -2.728 37.750 1.00 52.25 180 PRO A O 1
ATOM 1297 N N . ALA A 1 181 ? 12.173 -2.526 38.518 1.00 56.41 181 ALA A N 1
ATOM 1298 C CA . ALA A 1 181 ? 12.358 -1.394 39.454 1.00 56.41 181 ALA A CA 1
ATOM 1299 C C . ALA A 1 181 ? 11.006 -0.778 39.873 1.00 56.41 181 ALA A C 1
ATOM 1301 O O . ALA A 1 181 ? 10.719 0.393 39.631 1.00 56.41 181 ALA A O 1
ATOM 1302 N N . ARG A 1 182 ? 10.148 -1.553 40.537 1.00 54.44 182 ARG A N 1
ATOM 1303 C CA . ARG A 1 182 ? 9.204 -0.972 41.502 1.00 54.44 182 ARG A CA 1
ATOM 1304 C C . ARG A 1 182 ? 9.373 -1.690 42.825 1.00 54.44 182 ARG A C 1
ATOM 1306 O O . ARG A 1 182 ? 8.525 -2.465 43.248 1.00 54.44 182 ARG A O 1
ATOM 1313 N N . THR A 1 183 ? 10.497 -1.418 43.475 1.00 53.41 183 THR A N 1
ATOM 1314 C CA . THR A 1 183 ? 10.584 -1.562 44.925 1.00 53.41 183 THR A CA 1
ATOM 1315 C C . THR A 1 183 ? 9.667 -0.493 45.507 1.00 53.41 183 THR A C 1
ATOM 1317 O O . THR A 1 183 ? 9.984 0.694 45.493 1.00 53.41 183 THR A O 1
ATOM 1320 N N . GLN A 1 184 ? 8.474 -0.904 45.913 1.00 55.78 184 GLN A N 1
ATOM 1321 C CA . GLN A 1 184 ? 7.548 -0.081 46.676 1.00 55.78 184 GLN A CA 1
ATOM 1322 C C . GLN A 1 184 ? 8.229 0.269 48.012 1.00 55.78 184 GLN A C 1
ATOM 1324 O O . GLN A 1 184 ? 8.610 -0.657 48.730 1.00 55.78 184 GLN A O 1
ATOM 1329 N N . PRO A 1 185 ? 8.433 1.551 48.376 1.00 55.66 185 PRO A N 1
ATOM 1330 C CA . PRO A 1 185 ? 8.819 1.878 49.740 1.00 55.66 185 PRO A CA 1
ATOM 1331 C C . PRO A 1 185 ? 7.661 1.468 50.652 1.00 55.66 185 PRO A C 1
ATOM 1333 O O . PRO A 1 185 ? 6.511 1.829 50.392 1.00 55.66 185 PRO A O 1
ATOM 1336 N N . ALA A 1 186 ? 7.962 0.670 51.675 1.00 61.69 186 ALA A N 1
ATOM 1337 C CA . ALA A 1 186 ? 6.998 0.245 52.681 1.00 61.69 186 ALA A CA 1
ATOM 1338 C C . ALA A 1 186 ? 6.268 1.468 53.274 1.00 61.69 186 ALA A C 1
ATOM 1340 O O . ALA A 1 186 ? 6.918 2.489 53.521 1.00 61.69 186 ALA A O 1
ATOM 1341 N N . PRO A 1 187 ? 4.946 1.399 53.518 1.00 57.19 187 PRO A N 1
ATOM 1342 C CA . PRO A 1 187 ? 4.237 2.490 54.167 1.00 57.19 187 PRO A CA 1
ATOM 1343 C C . PRO A 1 187 ? 4.738 2.607 55.612 1.00 57.19 187 PRO A C 1
ATOM 1345 O O . PRO A 1 187 ? 4.438 1.771 56.463 1.00 57.19 187 PRO A O 1
ATOM 1348 N N . LEU A 1 188 ? 5.549 3.631 55.879 1.00 59.03 188 LEU A N 1
ATOM 1349 C CA . LEU A 1 188 ? 5.912 4.020 57.234 1.00 59.03 188 LEU A CA 1
ATOM 1350 C C . LEU A 1 188 ? 4.712 4.710 57.883 1.00 59.03 188 LEU A C 1
ATOM 1352 O O . LEU A 1 188 ? 4.317 5.792 57.461 1.00 59.03 188 LEU A O 1
ATOM 1356 N N . GLY A 1 189 ? 4.210 4.100 58.955 1.00 53.25 189 GLY A N 1
ATOM 1357 C CA . GLY A 1 189 ? 3.510 4.811 60.020 1.00 53.25 189 GLY A CA 1
ATOM 1358 C C . GLY A 1 189 ? 1.994 4.778 59.919 1.00 53.25 189 GLY A C 1
ATOM 1359 O O . GLY A 1 189 ? 1.379 5.587 59.236 1.00 53.25 189 GLY A O 1
ATOM 1360 N N . ALA A 1 190 ? 1.413 3.855 60.678 1.00 56.22 190 ALA A N 1
ATOM 1361 C CA . ALA A 1 190 ? 0.011 3.847 61.038 1.00 56.22 190 ALA A CA 1
ATOM 1362 C C . ALA A 1 190 ? -0.369 5.136 61.788 1.00 56.22 190 ALA A C 1
ATOM 1364 O O . ALA A 1 190 ? 0.327 5.586 62.698 1.00 56.22 190 ALA A O 1
ATOM 1365 N N . GLU A 1 191 ? -1.499 5.691 61.379 1.00 52.81 191 GLU A N 1
ATOM 1366 C CA . GLU A 1 191 ? -2.233 6.785 62.001 1.00 52.81 191 GLU A CA 1
ATOM 1367 C C . GLU A 1 191 ? -2.606 6.415 63.454 1.00 52.81 191 GLU A C 1
ATOM 1369 O O . GLU A 1 191 ? -3.180 5.353 63.709 1.00 52.81 191 GLU A O 1
ATOM 1374 N N . ALA A 1 192 ? -2.247 7.263 64.423 1.00 59.12 192 ALA A N 1
ATOM 1375 C CA . ALA A 1 192 ? -2.653 7.111 65.821 1.00 59.12 192 ALA A CA 1
ATOM 1376 C C . ALA A 1 192 ? -4.144 7.492 65.984 1.00 59.12 192 ALA A C 1
ATOM 1378 O O . ALA A 1 192 ? -4.556 8.511 65.424 1.00 59.12 192 ALA A O 1
ATOM 1379 N N . PRO A 1 193 ? -4.972 6.745 66.746 1.00 53.56 193 PRO A N 1
ATOM 1380 C CA . PRO A 1 193 ? -6.404 7.029 66.843 1.00 53.56 193 PRO A CA 1
ATOM 1381 C C . PRO A 1 193 ? -6.692 8.330 67.603 1.00 53.56 193 PRO A C 1
ATOM 1383 O O . PRO A 1 193 ? -6.205 8.539 68.715 1.00 53.56 193 PRO A O 1
ATOM 1386 N N . GLY A 1 194 ? -7.529 9.183 67.007 1.00 49.97 194 GLY A N 1
ATOM 1387 C CA . GLY A 1 194 ? -7.993 10.443 67.580 1.00 49.97 194 GLY A CA 1
ATOM 1388 C C . GLY A 1 194 ? -8.792 10.263 68.874 1.00 49.97 194 GLY A C 1
ATOM 1389 O O . GLY A 1 194 ? -9.746 9.489 68.944 1.00 49.97 194 GLY A O 1
ATOM 1390 N N . VAL A 1 195 ? -8.420 11.031 69.896 1.00 57.12 195 VAL A N 1
ATOM 1391 C CA . VAL A 1 195 ? -9.183 11.197 71.136 1.00 57.12 195 VAL A CA 1
ATOM 1392 C C . VAL A 1 195 ? -10.237 12.285 70.923 1.00 57.12 195 VAL A C 1
ATOM 1394 O O . VAL A 1 195 ? -9.919 13.466 70.821 1.00 57.12 195 VAL A O 1
ATOM 1397 N N . THR A 1 196 ? -11.508 11.892 70.880 1.00 58.19 196 THR A N 1
ATOM 1398 C CA . THR A 1 196 ? -12.674 12.784 71.018 1.00 58.19 196 THR A CA 1
ATOM 1399 C C . THR A 1 196 ? -12.875 13.197 72.482 1.00 58.19 196 THR A C 1
ATOM 1401 O O . THR A 1 196 ? -13.067 12.306 73.314 1.00 58.19 196 THR A O 1
ATOM 1404 N N . PRO A 1 197 ? -12.959 14.496 72.831 1.00 55.38 197 PRO A N 1
ATOM 1405 C CA . PRO A 1 197 ? -13.495 14.912 74.122 1.00 55.38 197 PRO A CA 1
ATOM 1406 C C . PRO A 1 197 ? -15.017 15.107 74.044 1.00 55.38 197 PRO A C 1
ATOM 1408 O O . PRO A 1 197 ? -15.537 15.830 73.194 1.00 55.38 197 PRO A O 1
ATOM 1411 N N . ARG A 1 198 ? -15.728 14.449 74.965 1.00 55.00 198 ARG A N 1
ATOM 1412 C CA . ARG A 1 198 ? -17.161 14.617 75.252 1.00 55.00 198 ARG A CA 1
ATOM 1413 C C . ARG A 1 198 ? -17.457 15.993 75.868 1.00 55.00 198 ARG A C 1
ATOM 1415 O O . ARG A 1 198 ? -16.685 16.494 76.677 1.00 55.00 198 ARG A O 1
ATOM 1422 N N . HIS A 1 199 ? -18.640 16.519 75.545 1.00 51.31 199 HIS A N 1
ATOM 1423 C CA . HIS A 1 199 ? -19.329 17.628 76.214 1.00 51.31 199 HIS A CA 1
ATOM 1424 C C . HIS A 1 199 ? -19.336 17.539 77.750 1.00 51.31 199 HIS A C 1
ATOM 1426 O O . HIS A 1 199 ? -19.653 16.482 78.295 1.00 51.31 199 HIS A O 1
ATOM 1432 N N . VAL A 1 200 ? -19.190 18.689 78.423 1.00 55.44 200 VAL A N 1
ATOM 1433 C CA . VAL A 1 200 ? -19.752 18.935 79.763 1.00 55.44 200 VAL A CA 1
ATOM 1434 C C . VAL A 1 200 ? -20.406 20.324 79.793 1.00 55.44 200 VAL A C 1
ATOM 1436 O O . VAL A 1 200 ? -19.831 21.303 79.327 1.00 55.44 200 VAL A O 1
ATOM 1439 N N . ARG A 1 201 ? -21.648 20.347 80.294 1.00 49.38 201 ARG A N 1
ATOM 1440 C CA . ARG A 1 201 ? -22.495 21.509 80.613 1.00 49.38 201 ARG A CA 1
ATOM 1441 C C . ARG A 1 201 ? -21.867 22.400 81.695 1.00 49.38 201 ARG A C 1
ATOM 1443 O O . ARG A 1 201 ? -21.248 21.870 82.613 1.00 49.38 201 ARG A O 1
ATOM 1450 N N . GLY A 1 202 ? -22.185 23.692 81.657 1.00 51.50 202 GLY A N 1
ATOM 1451 C CA . GLY A 1 202 ? -22.000 24.655 82.746 1.00 51.50 202 GLY A CA 1
ATOM 1452 C C . GLY A 1 202 ? -22.431 26.034 82.298 1.00 51.50 202 GLY A C 1
ATOM 1453 O O . GLY A 1 202 ? -21.605 26.671 81.616 1.00 51.50 202 GLY A O 1
#

Secondary structure (DSSP, 8-state):
-HHHHHHHHHHHHS-TTS-HHHHHHHHHHHHHHHHHHHHHHHHHHHHHHTTS---SSHHHHHHHHHHHHHHHHHHHHHHHHHHHHHHHHHTT---HHHHHHHHHHTTHHHHHHHHHHHHHHHH-TTTT-HHHH--HHHHHHHHHHHHHHHHHHHHHHHHTTPPPHHHHHHHHHHHHHS-S---PPP---PPPPP-PPP----

Organism: NCBI:txid2831970

Radius of gyration: 28.08 Å; chains: 1; bounding box: 48×50×109 Å

Sequence (202 aa):
MVPSALIGVWAARTRVLERPDLHGPLLHRTVVIGFPVAVLGAQPVALQAVGLWTPSTTGVGALALVSFAATGIAGGLAFAAAIALVAARIGDRRGPVTTALVACGRRSMTFYIAQSPVWLVATEPSLLGLAGALGAASAAGVAVVTWAVTVVMADVLRRAGRRGPAEALLRYLTYRTAEPARTQPAPLGAEAPGVTPRHVRG

InterPro domains:
  IPR007349 Domain of unknown function DUF418 [PF04235] (11-176)
  IPR052529 Bacterial Transport-Associated Protein [PTHR30590] (5-183)

Foldseek 3Di:
DVVLVVVVVVVVPPCCLVCCPVCVVVLVVLQVPLQVQLVVLQVVVVCVLVVNDDDPDPVSVVSSVVSNVVSVSSVVSNVVSVVSVVCVVCDPPDDLQNVLVVLLVQQVVLLVVVCVVVCCQCCPCVHVVVVVVDDPVVVVVSVVVSVVVSSVVSSVCVVVVHHRPVVVVVVVVVVVVVDDDDPDDPDPDDDDDDDDDDDDDD

pLDDT: mean 78.55, std 14.71, range [49.38, 96.38]